Protein AF-A0A3C1KQ12-F1 (afdb_monomer)

Radius of gyration: 31.28 Å; Cα contacts (8 Å, |Δi|>4): 500; chains: 1; bounding box: 75×63×82 Å

Organism: NCBI:txid287487

Structure (mmCIF, N/CA/C/O backbone):
data_AF-A0A3C1KQ12-F1
#
_entry.id   AF-A0A3C1KQ12-F1
#
loop_
_atom_site.group_PDB
_atom_site.id
_atom_site.type_symbol
_atom_site.label_atom_id
_atom_site.label_alt_id
_atom_site.label_comp_id
_atom_site.label_asym_id
_atom_site.label_entity_id
_atom_site.label_seq_id
_atom_site.pdbx_PDB_ins_code
_atom_site.Cartn_x
_atom_site.Cartn_y
_atom_site.Cartn_z
_atom_site.occupancy
_atom_site.B_iso_or_equiv
_atom_site.auth_seq_id
_atom_site.auth_comp_id
_atom_site.auth_asym_id
_atom_site.auth_atom_id
_atom_site.pdbx_PDB_model_num
ATOM 1 N N . GLY A 1 1 ? -10.437 2.823 20.316 1.00 87.06 1 GLY A N 1
ATOM 2 C CA . GLY A 1 1 ? -11.584 3.760 20.314 1.00 87.06 1 GLY A CA 1
ATOM 3 C C . GLY A 1 1 ? -11.774 4.572 19.038 1.00 87.06 1 GLY A C 1
ATOM 4 O O . GLY A 1 1 ? -12.737 5.320 18.988 1.00 87.06 1 GLY A O 1
ATOM 5 N N . GLY A 1 2 ? -10.920 4.469 18.010 1.00 93.19 2 GLY A N 1
ATOM 6 C CA . GLY A 1 2 ? -11.182 5.085 16.699 1.00 93.19 2 GLY A CA 1
ATOM 7 C C . GLY A 1 2 ? -12.136 4.256 15.826 1.00 93.19 2 GLY A C 1
ATOM 8 O O . GLY A 1 2 ? -12.565 3.176 16.236 1.00 93.19 2 GLY A O 1
ATOM 9 N N . ALA A 1 3 ? -12.424 4.740 14.612 1.00 93.00 3 ALA A N 1
ATOM 10 C CA . ALA A 1 3 ? -13.357 4.104 13.671 1.00 93.00 3 ALA A CA 1
ATOM 11 C C . ALA A 1 3 ? -13.037 2.621 13.423 1.00 93.00 3 ALA A C 1
ATOM 13 O O . ALA A 1 3 ? -13.885 1.774 13.684 1.00 93.00 3 ALA A O 1
ATOM 14 N N . GLY A 1 4 ? -11.786 2.302 13.063 1.00 93.00 4 GLY A N 1
ATOM 15 C CA . GLY A 1 4 ? -11.364 0.922 12.799 1.00 93.00 4 GLY A CA 1
ATOM 16 C C . GLY A 1 4 ? -11.583 -0.024 13.984 1.00 93.00 4 GLY A C 1
ATOM 17 O O . GLY A 1 4 ? -12.127 -1.106 13.807 1.00 93.00 4 GLY A O 1
ATOM 18 N N . SER A 1 5 ? -11.259 0.406 15.212 1.00 95.31 5 SER A N 1
ATOM 19 C CA . SER A 1 5 ? -11.483 -0.422 16.411 1.00 95.31 5 SER A CA 1
ATOM 20 C C . SER A 1 5 ? -12.965 -0.678 16.704 1.00 95.31 5 SER A C 1
ATOM 22 O O . SER A 1 5 ? -13.319 -1.760 17.158 1.00 95.31 5 SER A O 1
ATOM 24 N N . VAL A 1 6 ? -13.830 0.312 16.454 1.00 96.38 6 VAL A N 1
ATOM 25 C CA . VAL A 1 6 ? -15.276 0.185 16.690 1.00 96.38 6 VAL A CA 1
ATOM 26 C C . VAL A 1 6 ? -15.901 -0.736 15.644 1.00 96.38 6 VAL A C 1
ATOM 28 O O . VAL A 1 6 ? -16.660 -1.632 16.007 1.00 96.38 6 VAL A O 1
ATOM 31 N N . GLU A 1 7 ? -15.551 -0.561 14.364 1.00 96.38 7 GLU A N 1
ATOM 32 C CA . GLU A 1 7 ? -16.024 -1.441 13.291 1.00 96.38 7 GLU A CA 1
ATOM 33 C C . GLU A 1 7 ? -15.554 -2.882 13.499 1.00 96.38 7 GLU A C 1
ATOM 35 O O . GLU A 1 7 ? -16.366 -3.798 13.382 1.00 96.38 7 GLU A O 1
ATOM 40 N N . LEU A 1 8 ? -14.279 -3.086 13.854 1.00 96.62 8 LEU A N 1
ATOM 41 C CA . LEU A 1 8 ? -13.728 -4.417 14.096 1.00 96.62 8 LEU A CA 1
ATOM 42 C C . LEU A 1 8 ? -14.436 -5.115 15.260 1.00 96.62 8 LEU A C 1
ATOM 44 O O . LEU A 1 8 ? -14.891 -6.243 15.095 1.00 96.62 8 LEU A O 1
ATOM 48 N N . ALA A 1 9 ? -14.588 -4.443 16.406 1.00 96.75 9 ALA A N 1
ATOM 49 C CA . ALA A 1 9 ? -15.239 -5.031 17.575 1.00 96.75 9 ALA A CA 1
ATOM 50 C C . ALA A 1 9 ? -16.693 -5.443 17.274 1.00 96.75 9 ALA A C 1
ATOM 52 O O . ALA A 1 9 ? -17.106 -6.555 17.599 1.00 96.75 9 ALA A O 1
ATOM 53 N N . LEU A 1 10 ? -17.455 -4.588 16.582 1.00 97.06 10 LEU A N 1
ATOM 54 C CA . LEU A 1 10 ? -18.839 -4.885 16.196 1.00 97.06 10 LEU A CA 1
ATOM 55 C C . LEU A 1 10 ? -18.936 -5.972 15.116 1.00 97.06 10 LEU A C 1
ATOM 57 O O . LEU A 1 10 ? -19.856 -6.792 15.141 1.00 97.06 10 LEU A O 1
ATOM 61 N N . ALA A 1 11 ? -17.990 -6.012 14.175 1.00 95.94 11 ALA A N 1
ATOM 62 C CA . ALA A 1 11 ? -17.910 -7.075 13.179 1.00 95.94 11 ALA A CA 1
ATOM 63 C C . ALA A 1 11 ? -17.578 -8.428 13.826 1.00 95.94 11 ALA A C 1
ATOM 65 O O . ALA A 1 11 ? -18.212 -9.428 13.490 1.00 95.94 11 ALA A O 1
ATOM 66 N N . MET A 1 12 ? -16.643 -8.456 14.781 1.00 95.81 12 MET A N 1
ATOM 67 C CA . MET A 1 12 ? -16.300 -9.650 15.557 1.00 95.81 12 MET A CA 1
ATOM 68 C C . MET A 1 12 ? -17.492 -10.138 16.376 1.00 95.81 12 MET A C 1
ATOM 70 O O . MET A 1 12 ? -17.853 -11.307 16.255 1.00 95.81 12 MET A O 1
ATOM 74 N N . ALA A 1 13 ? -18.152 -9.249 17.128 1.00 95.44 13 ALA A N 1
ATOM 75 C CA . ALA A 1 13 ? -19.347 -9.590 17.901 1.00 95.44 13 ALA A CA 1
ATOM 76 C C . ALA A 1 13 ? -20.441 -10.207 17.016 1.00 95.44 13 ALA A C 1
ATOM 78 O O . ALA A 1 13 ? -21.047 -11.214 17.373 1.00 95.44 13 ALA A O 1
ATOM 79 N N . HIS A 1 14 ? -20.651 -9.655 15.818 1.00 94.69 14 HIS A N 1
ATOM 80 C CA . HIS A 1 14 ? -21.614 -10.199 14.865 1.00 94.69 14 HIS A CA 1
ATOM 81 C C . HIS A 1 14 ? -21.187 -11.562 14.293 1.00 94.69 14 HIS A C 1
ATOM 83 O O . HIS A 1 14 ? -21.995 -12.489 14.233 1.00 94.69 14 HIS A O 1
ATOM 89 N N . ARG A 1 15 ? -19.928 -11.695 13.853 1.00 95.00 15 ARG A N 1
ATOM 90 C CA . ARG A 1 15 ? -19.419 -12.897 13.171 1.00 95.00 15 ARG A CA 1
ATOM 91 C C . ARG A 1 15 ? -19.231 -14.086 14.110 1.00 95.00 15 ARG A C 1
ATOM 93 O O . ARG A 1 15 ? -19.318 -15.227 13.651 1.00 95.00 15 ARG A O 1
ATOM 100 N N . LEU A 1 16 ? -18.941 -13.816 15.379 1.00 94.38 16 LEU A N 1
ATOM 101 C CA . LEU A 1 16 ? -18.642 -14.803 16.416 1.00 94.38 16 LEU A CA 1
ATOM 102 C C . LEU A 1 16 ? -19.783 -14.953 17.427 1.00 94.38 16 LEU A C 1
ATOM 104 O O . LEU A 1 16 ? -19.568 -15.508 18.499 1.00 94.38 16 LEU A O 1
ATOM 108 N N . ARG A 1 17 ? -20.993 -14.490 17.095 1.00 92.00 17 ARG A N 1
ATOM 109 C CA . ARG A 1 17 ? -22.156 -14.528 17.993 1.00 92.00 17 ARG A CA 1
ATOM 110 C C . ARG A 1 17 ? -22.427 -15.913 18.592 1.00 92.00 17 ARG A C 1
ATOM 112 O O . ARG A 1 17 ? -22.740 -15.998 19.770 1.00 92.00 17 ARG A O 1
ATOM 119 N N . ASP A 1 18 ? -22.220 -16.979 17.817 1.00 94.00 18 ASP A N 1
ATOM 120 C CA . ASP A 1 18 ? -22.457 -18.366 18.250 1.00 94.00 18 ASP A CA 1
ATOM 121 C C . ASP A 1 18 ? -21.417 -18.855 19.271 1.00 94.00 18 ASP A C 1
ATOM 123 O O . ASP A 1 18 ? -21.635 -19.845 19.960 1.00 94.00 18 ASP A O 1
ATOM 127 N N . ARG A 1 19 ? -20.277 -18.160 19.372 1.00 93.19 19 ARG A N 1
ATOM 128 C CA . ARG A 1 19 ? -19.214 -18.428 20.350 1.00 93.19 19 ARG A CA 1
ATOM 129 C C . ARG A 1 19 ? -19.263 -17.497 21.562 1.00 93.19 19 ARG A C 1
ATOM 131 O O . ARG A 1 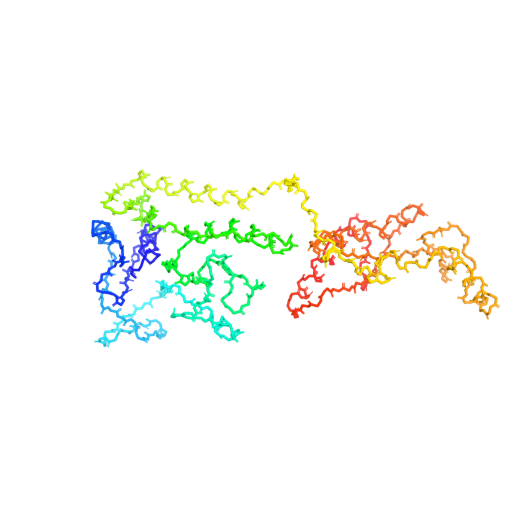19 ? -18.499 -17.718 22.491 1.00 93.19 19 ARG A O 1
ATOM 138 N N . ALA A 1 20 ? -20.101 -16.457 21.522 1.00 89.12 20 ALA A N 1
ATOM 139 C CA . ALA A 1 20 ? -20.265 -15.453 22.576 1.00 89.12 20 ALA A CA 1
ATOM 140 C C . ALA A 1 20 ? -18.935 -14.962 23.207 1.00 89.12 20 ALA A C 1
ATOM 142 O O . ALA A 1 20 ? -18.753 -15.083 24.418 1.00 89.12 20 ALA A O 1
ATOM 143 N N . PRO A 1 21 ? -17.981 -14.424 22.415 1.00 92.50 21 PRO A N 1
ATOM 144 C CA . PRO A 1 21 ? -16.704 -13.977 22.959 1.00 92.50 21 PRO A CA 1
ATOM 145 C C . PRO A 1 21 ? -16.883 -12.770 23.887 1.00 92.50 21 PRO A C 1
ATOM 147 O O . PRO A 1 21 ? -17.632 -11.842 23.574 1.00 92.50 21 PRO A O 1
ATOM 150 N N . ALA A 1 22 ? -16.123 -12.737 24.982 1.00 95.75 22 ALA A N 1
ATOM 151 C CA . ALA A 1 22 ? -15.965 -11.531 25.785 1.00 95.75 22 ALA A CA 1
ATOM 152 C C . ALA A 1 22 ? -15.082 -10.531 25.021 1.00 95.75 22 ALA A C 1
ATOM 154 O O . ALA A 1 22 ? -13.920 -10.807 24.726 1.00 95.75 22 ALA A O 1
ATOM 155 N N . LEU A 1 23 ? -15.643 -9.374 24.666 1.00 97.00 23 LEU A N 1
ATOM 156 C CA . LEU A 1 23 ? -14.950 -8.343 23.896 1.00 97.00 23 LEU A CA 1
ATOM 157 C C . LEU A 1 23 ? -14.829 -7.064 24.720 1.00 97.00 23 LEU A C 1
ATOM 159 O O . LEU A 1 23 ? -15.833 -6.497 25.152 1.00 97.00 23 LEU A O 1
ATOM 163 N N . SER A 1 24 ? -13.598 -6.575 24.850 1.00 96.62 24 SER A N 1
ATOM 164 C CA . SER A 1 24 ? -13.291 -5.316 25.527 1.00 96.62 24 SER A CA 1
ATOM 165 C C . SER A 1 24 ? -12.550 -4.371 24.587 1.00 96.62 24 SER A C 1
ATOM 167 O O . SER A 1 24 ? -11.601 -4.752 23.904 1.00 96.62 24 SER A O 1
ATOM 169 N N . LEU A 1 25 ? -12.977 -3.112 24.553 1.00 96.62 25 LEU A N 1
ATOM 170 C CA . LEU A 1 25 ? -12.371 -2.046 23.766 1.00 96.62 25 LEU A CA 1
ATOM 171 C C . LEU A 1 25 ? -11.760 -1.017 24.714 1.00 96.62 25 LEU A C 1
ATOM 173 O O . LEU A 1 25 ? -12.473 -0.277 25.388 1.00 96.62 25 LEU A O 1
ATOM 177 N N . PHE A 1 26 ? -10.432 -0.928 24.706 1.00 95.50 26 PHE A N 1
ATOM 178 C CA . PHE A 1 26 ? -9.680 0.070 25.463 1.00 95.50 26 PHE A CA 1
ATOM 179 C C . PHE A 1 26 ? -9.350 1.287 24.590 1.00 95.50 26 PHE A C 1
ATOM 181 O O . PHE A 1 26 ? -9.008 1.168 23.404 1.00 95.50 26 PHE A O 1
ATOM 188 N N . CYS A 1 27 ? -9.468 2.492 25.145 1.00 94.06 27 CYS A N 1
ATOM 189 C CA . CYS A 1 27 ? -8.988 3.699 24.486 1.00 94.06 27 CYS A CA 1
ATOM 190 C C . CYS A 1 27 ? -8.469 4.757 25.459 1.00 94.06 27 CYS A C 1
ATOM 192 O O . CYS A 1 27 ? -9.083 5.050 26.481 1.00 94.06 27 CYS A O 1
ATOM 194 N N . ALA A 1 28 ? -7.368 5.401 25.064 1.00 93.44 28 ALA A N 1
ATOM 195 C CA . ALA A 1 28 ? -6.740 6.471 25.835 1.00 93.44 28 ALA A CA 1
ATOM 196 C C . ALA A 1 28 ? -7.575 7.764 25.887 1.00 93.44 28 ALA A C 1
ATOM 198 O O . ALA A 1 28 ? -7.440 8.546 26.819 1.00 93.44 28 ALA A O 1
ATOM 199 N N . ALA A 1 29 ? -8.422 8.013 24.884 1.00 93.00 29 ALA A N 1
ATOM 200 C CA . ALA A 1 29 ? -9.282 9.193 24.851 1.00 93.00 29 ALA A CA 1
ATOM 201 C C . ALA A 1 29 ? -10.454 9.068 25.840 1.00 93.00 29 ALA A C 1
ATOM 203 O O . ALA A 1 29 ? -10.905 7.962 26.141 1.00 93.00 29 ALA A O 1
ATOM 204 N N . ALA A 1 30 ? -10.985 10.208 26.289 1.00 93.56 30 ALA A N 1
ATOM 205 C CA . ALA A 1 30 ? -12.155 10.268 27.171 1.00 93.56 30 ALA A CA 1
ATOM 206 C C . ALA A 1 30 ? -13.447 9.734 26.514 1.00 93.56 30 ALA A C 1
ATOM 208 O O . ALA A 1 30 ? -14.379 9.327 27.204 1.00 93.56 30 ALA A O 1
ATOM 209 N N . ASP A 1 31 ? -13.504 9.715 25.179 1.00 94.00 31 ASP A N 1
ATOM 210 C CA . ASP A 1 31 ? -14.643 9.235 24.392 1.00 94.00 31 ASP A CA 1
ATOM 211 C C . ASP A 1 31 ? -14.145 8.427 23.178 1.00 94.00 31 ASP A C 1
ATOM 213 O O . ASP A 1 31 ? -13.019 8.610 22.700 1.00 94.00 31 ASP A O 1
ATOM 217 N N . ILE A 1 32 ? -14.995 7.537 22.667 1.00 95.50 32 ILE A N 1
ATOM 218 C CA . ILE A 1 32 ? -14.769 6.844 21.399 1.00 95.50 32 ILE A CA 1
ATOM 219 C C . ILE A 1 32 ? -15.028 7.791 20.224 1.00 95.50 32 ILE A C 1
ATOM 221 O O . ILE A 1 32 ? -15.748 8.777 20.341 1.00 95.50 32 ILE A O 1
ATOM 225 N N . LEU A 1 33 ? -14.478 7.457 19.059 1.00 94.06 33 LEU A N 1
ATOM 226 C CA . LEU A 1 33 ? -14.657 8.185 17.803 1.00 94.06 33 LEU A CA 1
ATOM 227 C C . LEU A 1 33 ? -14.394 9.700 17.954 1.00 94.06 33 LEU A C 1
ATOM 229 O O . LEU A 1 33 ? -15.253 10.516 17.599 1.00 94.06 33 LEU A O 1
ATOM 233 N N . PRO A 1 34 ? -13.220 10.106 18.483 1.00 90.25 34 PRO A N 1
ATOM 234 C CA . PRO A 1 34 ? -12.882 11.521 18.582 1.00 90.25 34 PRO A CA 1
ATOM 235 C C . PRO A 1 34 ? -12.954 12.169 17.191 1.00 90.25 34 PRO A C 1
ATOM 237 O O . PRO A 1 34 ? -12.469 11.611 16.208 1.00 90.25 34 PRO A O 1
ATOM 240 N N . GLY A 1 35 ? -13.609 13.328 17.103 1.00 88.56 35 GLY A N 1
ATOM 241 C CA . GLY A 1 35 ? -13.849 14.043 15.843 1.00 88.56 35 GLY A CA 1
ATOM 242 C C . GLY A 1 35 ? -15.148 13.685 15.106 1.00 88.56 35 GLY A C 1
ATOM 243 O O . GLY A 1 35 ? -15.509 14.408 14.184 1.00 88.56 35 GLY A O 1
ATOM 244 N N . TYR A 1 36 ? -15.877 12.642 15.521 1.00 92.56 36 TYR A N 1
ATOM 245 C CA . TYR A 1 36 ? -17.228 12.356 15.011 1.00 92.56 36 TYR A CA 1
ATOM 246 C C . TYR A 1 36 ? -18.283 13.213 15.713 1.00 92.56 36 TYR A C 1
ATOM 248 O O . TYR A 1 36 ? -18.116 13.606 16.870 1.00 92.56 36 TYR A O 1
ATOM 256 N N . HIS A 1 37 ? -19.410 13.449 15.054 1.00 94.50 37 HIS A N 1
ATOM 257 C CA . HIS A 1 37 ? -20.563 14.140 15.608 1.00 94.50 37 HIS A CA 1
ATOM 258 C C . HIS A 1 37 ? -21.137 13.378 16.813 1.00 94.50 37 HIS A C 1
ATOM 260 O O . HIS A 1 37 ? -21.232 12.148 16.817 1.00 94.50 37 HIS A O 1
ATOM 266 N N . HIS A 1 38 ? -21.586 14.104 17.843 1.00 94.88 38 HIS A N 1
ATOM 267 C CA . HIS A 1 38 ? -22.051 13.512 19.107 1.00 94.88 38 HIS A CA 1
ATOM 268 C C . HIS A 1 38 ? -23.167 12.466 18.915 1.00 94.88 38 HIS A C 1
ATOM 270 O O . HIS A 1 38 ? -23.166 11.434 19.582 1.00 94.88 38 HIS A O 1
ATOM 276 N N . ARG A 1 39 ? -24.082 12.675 17.954 1.00 96.25 39 ARG A N 1
ATOM 277 C CA . ARG A 1 39 ? -25.135 11.695 17.612 1.00 96.25 39 ARG A CA 1
ATOM 278 C C . ARG A 1 39 ? -24.581 10.402 17.011 1.00 96.25 39 ARG A C 1
ATOM 280 O O . ARG A 1 39 ? -25.102 9.325 17.298 1.00 96.25 39 ARG A O 1
ATOM 287 N N . ALA A 1 40 ? -23.532 10.489 16.193 1.00 96.25 40 ALA A N 1
ATOM 288 C CA . ALA A 1 40 ? -22.889 9.307 15.629 1.00 96.25 40 ALA A CA 1
ATOM 289 C C . ALA A 1 40 ? -22.151 8.524 16.722 1.00 96.25 40 ALA A C 1
ATOM 291 O O . ALA A 1 40 ? -22.300 7.305 16.801 1.00 96.25 40 ALA A O 1
ATOM 292 N N . ARG A 1 41 ? -21.468 9.229 17.639 1.00 96.19 41 ARG A N 1
ATOM 293 C CA . ARG A 1 41 ? -20.863 8.624 18.837 1.00 96.19 41 ARG A CA 1
ATOM 294 C C . ARG A 1 41 ? -21.897 7.912 19.706 1.00 96.19 41 ARG A C 1
ATOM 296 O O . ARG A 1 41 ? -21.697 6.753 20.053 1.00 96.19 41 ARG A O 1
ATOM 303 N N . ALA A 1 42 ? -23.022 8.562 20.003 1.00 96.19 42 ALA A N 1
ATOM 304 C CA . ALA A 1 42 ? -24.110 7.964 20.780 1.00 96.19 42 ALA A CA 1
ATOM 305 C C . ALA A 1 42 ? -24.678 6.704 20.102 1.00 96.19 42 ALA A C 1
ATOM 307 O O . ALA A 1 42 ? -24.867 5.678 20.754 1.00 96.19 42 ALA A O 1
ATOM 308 N N . THR A 1 43 ? -24.867 6.748 18.778 1.00 96.88 43 THR A N 1
ATOM 309 C CA . THR A 1 43 ? -25.318 5.590 17.988 1.00 96.88 43 THR A CA 1
ATOM 310 C C . THR A 1 43 ? -24.321 4.429 18.070 1.00 96.88 43 THR A C 1
ATOM 312 O O . THR A 1 43 ? -24.723 3.284 18.273 1.00 96.88 43 THR A O 1
ATOM 315 N N . ALA A 1 44 ? -23.020 4.711 17.953 1.00 97.25 44 ALA A N 1
ATOM 316 C CA . ALA A 1 44 ? -21.971 3.703 18.070 1.00 97.25 44 ALA A CA 1
ATOM 317 C C . ALA A 1 44 ? -21.879 3.117 19.488 1.00 97.25 44 ALA A C 1
ATOM 319 O O . ALA A 1 44 ? -21.774 1.903 19.635 1.00 97.25 44 ALA A O 1
ATOM 320 N N . ARG A 1 45 ? -21.991 3.946 20.535 1.00 96.88 45 ARG A N 1
ATOM 321 C CA . ARG A 1 45 ? -22.035 3.485 21.935 1.00 96.88 45 ARG A CA 1
ATOM 322 C C . ARG A 1 45 ? -23.214 2.554 22.186 1.00 96.88 45 ARG A C 1
ATOM 324 O O . ARG A 1 45 ? -23.036 1.506 22.795 1.00 96.88 45 ARG A O 1
ATOM 331 N N . HIS A 1 46 ? -24.394 2.906 21.680 1.00 96.44 46 HIS A N 1
ATOM 332 C CA . HIS A 1 46 ? -25.568 2.048 21.789 1.00 96.44 46 HIS A CA 1
ATOM 333 C C . HIS A 1 46 ? -25.363 0.704 21.070 1.00 96.44 46 HIS A C 1
ATOM 335 O O . HIS A 1 46 ? -25.721 -0.335 21.615 1.00 96.44 46 HIS A O 1
ATOM 341 N N . ALA A 1 47 ? -24.738 0.700 19.886 1.00 97.06 47 ALA A N 1
ATOM 342 C CA . ALA A 1 47 ? -24.407 -0.538 19.178 1.00 97.06 47 ALA A CA 1
ATOM 343 C C . ALA A 1 47 ? -23.409 -1.414 19.958 1.00 97.06 47 ALA A C 1
ATOM 345 O O . ALA A 1 47 ? -23.637 -2.612 20.090 1.00 97.06 47 ALA A O 1
ATOM 346 N N . LEU A 1 48 ? -22.348 -0.819 20.519 1.00 97.50 48 LEU A N 1
ATOM 347 C CA . LEU A 1 48 ? -21.359 -1.524 21.348 1.00 97.50 48 LEU A CA 1
ATOM 348 C C . LEU A 1 48 ? -22.004 -2.129 22.603 1.00 97.50 48 LEU A C 1
ATOM 350 O O . LEU A 1 48 ? -21.794 -3.302 22.894 1.00 97.50 48 LEU A O 1
ATOM 354 N N . SER A 1 49 ? -22.842 -1.353 23.295 1.00 96.62 49 SER A N 1
ATOM 355 C CA . SER A 1 49 ? -23.575 -1.812 24.479 1.00 96.62 49 SER A CA 1
ATOM 356 C C . SER A 1 49 ? -24.549 -2.946 24.152 1.00 96.62 49 SER A C 1
ATOM 358 O O . SER A 1 49 ? -24.562 -3.949 24.859 1.00 96.62 49 SER A O 1
ATOM 360 N N . ARG A 1 50 ? -25.308 -2.845 23.050 1.00 95.50 50 ARG A N 1
ATOM 361 C CA . ARG A 1 50 ? -26.215 -3.916 22.602 1.00 95.50 50 ARG A CA 1
ATOM 362 C C . ARG A 1 50 ? -25.470 -5.204 22.247 1.00 95.50 50 ARG A C 1
ATOM 364 O O . ARG A 1 50 ? -26.010 -6.286 22.434 1.00 95.50 50 ARG A O 1
ATOM 371 N N . ALA A 1 51 ? -24.245 -5.085 21.742 1.00 95.56 51 ALA A N 1
ATOM 372 C CA . ALA A 1 51 ? -23.380 -6.216 21.427 1.00 95.56 51 ALA A CA 1
ATOM 373 C C . ALA A 1 51 ? -22.644 -6.795 22.654 1.00 95.56 51 ALA A C 1
ATOM 375 O O . ALA A 1 51 ? -21.860 -7.724 22.487 1.00 95.56 51 ALA A O 1
ATOM 376 N N . GLY A 1 52 ? -22.858 -6.255 23.862 1.00 95.81 52 GLY A N 1
ATOM 377 C CA . GLY A 1 52 ? -22.192 -6.719 25.084 1.00 95.81 52 GLY A CA 1
ATOM 378 C C . GLY A 1 52 ? -20.696 -6.390 25.151 1.00 95.81 52 GLY A C 1
ATOM 379 O O . GLY A 1 52 ? -19.964 -7.034 25.894 1.00 95.81 52 GLY A O 1
ATOM 380 N N . ILE A 1 53 ? -20.225 -5.411 24.373 1.00 97.50 53 ILE A N 1
ATOM 381 C CA . ILE A 1 53 ? -18.807 -5.035 24.323 1.00 97.50 53 ILE A CA 1
ATOM 382 C C . ILE A 1 53 ? -18.504 -4.056 25.461 1.00 97.50 53 ILE A C 1
ATOM 384 O O . ILE A 1 53 ? -19.083 -2.966 25.520 1.00 97.50 53 ILE A O 1
ATOM 388 N N . ALA A 1 54 ? -17.560 -4.408 26.335 1.00 96.44 54 ALA A N 1
ATOM 389 C CA . ALA A 1 54 ? -17.095 -3.528 27.401 1.00 96.44 54 ALA A CA 1
ATOM 390 C C . ALA A 1 54 ? -16.204 -2.417 26.822 1.00 96.44 54 ALA A C 1
ATOM 392 O O . ALA A 1 54 ? -15.243 -2.682 26.103 1.00 96.44 54 ALA A O 1
ATOM 393 N N . VAL A 1 55 ? -16.518 -1.152 27.105 1.00 97.00 55 VAL A N 1
ATOM 394 C CA . VAL A 1 55 ? -15.778 -0.000 26.563 1.00 97.00 55 VAL A CA 1
ATOM 395 C C . VAL A 1 55 ? -15.088 0.746 27.697 1.00 97.00 55 VAL A C 1
ATOM 397 O O . VAL A 1 55 ? -15.741 1.395 28.509 1.00 97.00 55 VAL A O 1
ATOM 400 N N . HIS A 1 56 ? -13.759 0.711 27.703 1.00 95.56 56 HIS A N 1
ATOM 401 C CA . HIS A 1 56 ? -12.910 1.354 28.702 1.00 95.56 56 HIS A CA 1
ATOM 402 C C . HIS A 1 56 ? -12.293 2.627 28.106 1.00 95.56 56 HIS A C 1
ATOM 404 O O . HIS A 1 56 ? -11.296 2.583 27.381 1.00 95.56 56 HIS A O 1
ATOM 410 N N . CYS A 1 57 ? -12.933 3.771 28.365 1.00 95.06 57 CYS A N 1
ATOM 411 C CA . CYS A 1 57 ? -12.420 5.094 27.987 1.00 95.06 57 CYS A CA 1
ATOM 412 C C . CYS A 1 57 ? -11.433 5.623 29.035 1.00 95.06 57 CYS A C 1
ATOM 414 O O . CYS A 1 57 ? -11.362 5.091 30.141 1.00 95.06 57 CYS A O 1
ATOM 416 N N . ALA A 1 58 ? -10.660 6.654 28.677 1.00 94.19 58 ALA A N 1
ATOM 417 C CA . ALA A 1 58 ? -9.595 7.218 29.516 1.00 94.19 58 ALA A CA 1
ATOM 418 C C . ALA A 1 58 ? -8.647 6.144 30.097 1.00 94.19 58 ALA A C 1
ATOM 420 O O . ALA A 1 58 ? -8.094 6.293 31.180 1.00 94.19 58 ALA A O 1
ATOM 421 N N . SER A 1 59 ? -8.485 5.038 29.368 1.00 94.44 59 SER A N 1
ATOM 422 C CA . SER A 1 59 ? -7.751 3.847 29.786 1.00 94.44 59 SER A CA 1
ATOM 423 C C . SER A 1 59 ? -6.612 3.632 28.798 1.00 94.44 59 SER A C 1
ATOM 425 O O . SER A 1 59 ? -6.732 2.887 27.821 1.00 94.44 59 SER A O 1
ATOM 427 N N . ARG A 1 60 ? -5.524 4.388 28.983 1.00 94.56 60 ARG A N 1
ATOM 428 C CA . ARG A 1 60 ? -4.328 4.282 28.144 1.00 94.56 60 ARG A CA 1
ATOM 429 C C . ARG A 1 60 ? -3.568 3.016 28.518 1.00 94.56 60 ARG A C 1
ATOM 431 O O . ARG A 1 60 ? -3.188 2.847 29.668 1.00 94.56 60 ARG A O 1
ATOM 438 N N . VAL A 1 61 ? -3.361 2.146 27.535 1.00 94.75 61 VAL A N 1
ATOM 439 C CA . VAL A 1 61 ? -2.530 0.946 27.678 1.00 94.75 61 VAL A CA 1
ATOM 440 C C . VAL A 1 61 ? -1.070 1.380 27.767 1.00 94.75 61 VAL A C 1
ATOM 442 O O . VAL A 1 61 ? -0.592 2.062 26.860 1.00 94.75 61 VAL A O 1
ATOM 445 N N . SER A 1 62 ? -0.391 1.005 28.849 1.00 94.94 62 SER A N 1
ATOM 446 C CA . SER A 1 62 ? 1.025 1.308 29.095 1.00 94.94 62 SER A CA 1
ATOM 447 C C . SER A 1 62 ? 1.935 0.131 28.756 1.00 94.94 62 SER A C 1
ATOM 449 O O . SER A 1 62 ? 3.045 0.336 28.273 1.00 94.94 62 SER A O 1
ATOM 451 N N . ALA A 1 63 ? 1.462 -1.097 28.971 1.00 94.94 63 ALA A N 1
ATOM 452 C CA . ALA A 1 63 ? 2.220 -2.309 28.703 1.00 94.94 63 ALA A CA 1
ATOM 453 C C . ALA A 1 63 ? 1.307 -3.467 28.289 1.00 94.94 63 ALA A C 1
ATOM 455 O O . ALA A 1 63 ? 0.149 -3.561 28.705 1.00 94.94 63 ALA A O 1
ATOM 456 N N . VAL A 1 64 ? 1.865 -4.362 27.478 1.00 95.56 64 VAL A N 1
ATOM 457 C CA . VAL A 1 64 ? 1.262 -5.638 27.097 1.00 95.56 64 VAL A CA 1
ATOM 458 C C . VAL A 1 64 ? 2.314 -6.717 27.320 1.00 95.56 64 VAL A C 1
ATOM 460 O O . VAL A 1 64 ? 3.395 -6.652 26.736 1.00 95.56 64 VAL A O 1
ATOM 463 N N . SER A 1 65 ? 1.999 -7.691 28.166 1.00 93.00 65 SER A N 1
ATOM 464 C CA . SER A 1 65 ? 2.770 -8.921 28.361 1.00 93.00 65 SER A CA 1
ATOM 465 C C . SER A 1 65 ? 1.968 -10.121 27.840 1.00 93.00 65 SER A C 1
ATOM 467 O O . SER A 1 65 ? 0.865 -9.964 27.308 1.00 93.00 65 SER A O 1
ATOM 469 N N . ALA A 1 66 ? 2.529 -11.330 27.928 1.00 90.50 66 ALA A N 1
ATOM 470 C CA . ALA A 1 66 ? 1.871 -12.540 27.439 1.00 90.50 66 ALA A CA 1
ATOM 471 C C . ALA A 1 66 ? 0.521 -12.767 28.151 1.00 90.50 66 ALA A C 1
ATOM 473 O O . ALA A 1 66 ? 0.485 -13.173 29.309 1.00 90.50 66 ALA A O 1
ATOM 474 N N . GLY A 1 67 ? -0.581 -12.481 27.448 1.00 94.00 67 GLY A N 1
ATOM 475 C CA . GLY A 1 67 ? -1.955 -12.665 27.930 1.00 94.00 67 GLY A CA 1
ATOM 476 C C . GLY A 1 67 ? -2.459 -11.607 28.915 1.00 94.00 67 GLY A C 1
ATOM 477 O O . GLY A 1 67 ? -3.542 -11.771 29.475 1.00 94.00 67 GLY A O 1
ATOM 478 N N . GLN A 1 68 ? -1.711 -10.525 29.152 1.00 96.12 68 GLN A N 1
ATOM 479 C CA . GLN A 1 68 ? -2.093 -9.499 30.120 1.00 96.12 68 GLN A CA 1
ATOM 480 C C . GLN A 1 68 ? -1.837 -8.088 29.588 1.00 96.12 68 GLN A C 1
ATOM 482 O O . GLN A 1 68 ? -0.782 -7.766 29.041 1.00 96.12 68 GLN A O 1
ATOM 487 N N . LEU A 1 69 ? -2.845 -7.235 29.743 1.00 95.62 69 LEU A N 1
ATOM 488 C CA . LEU A 1 69 ? -2.834 -5.830 29.363 1.00 95.62 69 LEU A CA 1
ATOM 489 C C . LEU A 1 69 ? -2.836 -4.979 30.631 1.00 95.62 69 LEU A C 1
ATOM 491 O O . LEU A 1 69 ? -3.641 -5.217 31.530 1.00 95.62 69 LEU A O 1
ATOM 495 N N . THR A 1 70 ? -1.971 -3.969 30.685 1.00 96.00 70 THR A N 1
ATOM 496 C CA . THR A 1 70 ? -1.878 -3.027 31.808 1.00 96.00 70 THR A CA 1
ATOM 497 C C . THR A 1 70 ? -2.161 -1.612 31.322 1.00 96.00 70 THR A C 1
ATOM 499 O O . THR A 1 70 ? -1.666 -1.184 30.275 1.00 96.00 70 THR A O 1
ATOM 502 N N . VAL A 1 71 ? -2.978 -0.883 32.077 1.00 95.25 71 VAL A N 1
ATOM 503 C CA . VAL A 1 71 ? -3.323 0.519 31.820 1.00 95.25 71 VAL A CA 1
ATOM 504 C C . VAL A 1 71 ? -2.623 1.445 32.817 1.00 95.25 71 VAL A C 1
ATOM 506 O O . VAL A 1 71 ? -2.280 1.043 33.925 1.00 95.25 71 VAL A O 1
ATOM 509 N N . GLU A 1 72 ? -2.391 2.699 32.428 1.00 92.25 72 GLU A N 1
ATOM 510 C CA . GLU A 1 72 ? -1.605 3.671 33.212 1.00 92.25 72 GLU A CA 1
ATOM 511 C C . GLU A 1 72 ? -2.142 3.939 34.622 1.00 92.25 72 GLU A C 1
ATOM 513 O O . GLU A 1 72 ? -1.369 4.243 35.523 1.00 92.25 72 GLU A O 1
ATOM 518 N N . ASN A 1 73 ? -3.449 3.789 34.842 1.00 86.69 73 ASN A N 1
ATOM 519 C CA . ASN A 1 73 ? -4.065 3.941 36.162 1.00 86.69 73 ASN A CA 1
ATOM 520 C C . ASN A 1 73 ? -3.891 2.701 37.069 1.00 86.69 73 ASN A C 1
ATOM 522 O O . ASN A 1 73 ? -4.573 2.590 38.084 1.00 86.69 73 ASN A O 1
ATOM 526 N N . GLY A 1 74 ? -3.009 1.763 36.701 1.00 84.12 74 GLY A N 1
ATOM 527 C CA . GLY A 1 74 ? -2.674 0.565 37.476 1.00 84.12 74 GLY A CA 1
ATOM 528 C C . GLY A 1 74 ? -3.614 -0.624 37.259 1.00 84.12 74 GLY A C 1
ATOM 529 O O . GLY A 1 74 ? -3.341 -1.714 37.756 1.00 84.12 74 GLY A O 1
ATOM 530 N N . GLY A 1 75 ? -4.702 -0.451 36.503 1.00 90.25 75 GLY A N 1
ATOM 531 C CA . GLY A 1 75 ? -5.594 -1.549 36.139 1.00 90.25 75 GLY A CA 1
ATOM 532 C C . GLY A 1 75 ? -4.903 -2.579 35.242 1.00 90.25 75 GLY A C 1
ATOM 533 O O . GLY A 1 75 ? -4.087 -2.237 34.385 1.00 90.25 75 GLY A O 1
ATOM 534 N N . SER A 1 76 ? -5.268 -3.848 35.407 1.00 91.88 76 SER A N 1
ATOM 535 C CA . SER A 1 76 ? -4.807 -4.924 34.533 1.00 91.88 76 SER A CA 1
ATOM 536 C C . SER A 1 76 ? -5.965 -5.817 34.098 1.00 91.88 76 SER A C 1
ATOM 538 O O . SER A 1 76 ? -6.948 -5.981 34.821 1.00 91.88 76 SER A O 1
ATOM 540 N N . THR A 1 77 ? -5.892 -6.355 32.885 1.00 94.12 77 THR A N 1
ATOM 541 C CA . THR A 1 77 ? -6.929 -7.204 32.294 1.00 94.12 77 THR A CA 1
ATOM 542 C C . THR A 1 77 ? -6.278 -8.337 31.513 1.00 94.12 77 THR A C 1
ATOM 544 O O . THR A 1 77 ? -5.413 -8.096 30.670 1.00 94.12 77 THR A O 1
ATOM 547 N N . ALA A 1 78 ? -6.690 -9.571 31.798 1.00 95.56 78 ALA A N 1
ATOM 548 C CA . ALA A 1 78 ? -6.260 -10.743 31.046 1.00 95.56 78 ALA A CA 1
ATOM 549 C C . ALA A 1 78 ? -6.961 -10.804 29.679 1.00 95.56 78 ALA A C 1
ATOM 551 O O . ALA A 1 78 ? -8.101 -10.353 29.540 1.00 95.56 78 ALA A O 1
ATOM 552 N N . PHE A 1 79 ? -6.288 -11.360 28.677 1.00 95.50 79 PHE A N 1
ATOM 553 C CA . PHE A 1 79 ? -6.848 -11.573 27.345 1.00 95.50 79 PHE A CA 1
ATOM 554 C C . PHE A 1 79 ? -6.278 -12.837 26.694 1.00 95.50 79 PHE A C 1
ATOM 556 O O . PHE A 1 79 ? -5.113 -13.171 26.892 1.00 95.50 79 PHE A O 1
ATOM 563 N N . ASP A 1 80 ? -7.073 -13.475 25.833 1.00 95.31 80 ASP A N 1
ATOM 564 C CA . ASP A 1 80 ? -6.612 -14.584 24.981 1.00 95.31 80 ASP A CA 1
ATOM 565 C C . ASP A 1 80 ? -6.058 -14.090 23.636 1.00 95.31 80 ASP A C 1
ATOM 567 O O . ASP A 1 80 ? -5.148 -14.680 23.058 1.00 95.31 80 ASP A O 1
ATOM 571 N N . ALA A 1 81 ? -6.605 -12.983 23.123 1.00 94.50 81 ALA A N 1
ATOM 572 C CA . ALA A 1 81 ? -6.177 -12.357 21.877 1.00 94.50 81 ALA A CA 1
ATOM 573 C C . ALA A 1 81 ? -6.212 -10.827 21.980 1.00 94.50 81 ALA A C 1
ATOM 575 O O . ALA A 1 81 ? -7.130 -10.250 22.564 1.00 94.50 81 ALA A O 1
ATOM 576 N N . LEU A 1 82 ? -5.233 -10.170 21.354 1.00 94.94 82 LEU A N 1
ATOM 577 C CA . LEU A 1 82 ? -5.114 -8.714 21.312 1.00 94.94 82 LEU A CA 1
ATOM 578 C C . LEU A 1 82 ? -5.065 -8.217 19.866 1.00 94.94 82 LEU A C 1
ATOM 580 O O . LEU A 1 82 ? -4.260 -8.681 19.063 1.00 94.94 82 LEU A O 1
ATOM 584 N N . PHE A 1 83 ? -5.886 -7.211 19.560 1.00 94.69 83 PHE A N 1
ATOM 585 C CA . PHE A 1 83 ? -5.915 -6.553 18.255 1.00 94.69 83 PHE A CA 1
ATOM 586 C C . PHE A 1 83 ? -5.502 -5.094 18.397 1.00 94.69 83 PHE A C 1
ATOM 588 O O . PHE A 1 83 ? -6.230 -4.293 18.993 1.00 94.69 83 PHE A O 1
ATOM 595 N N . TRP A 1 84 ? -4.355 -4.720 17.821 1.00 92.81 84 TRP A N 1
ATOM 596 C CA . TRP A 1 84 ? -3.905 -3.338 17.915 1.00 92.81 84 TRP A CA 1
ATOM 597 C C . TRP A 1 84 ? -4.558 -2.453 16.850 1.00 92.81 84 TRP A C 1
ATOM 599 O O . TRP A 1 84 ? -4.244 -2.541 15.669 1.00 92.81 84 TRP A O 1
ATOM 609 N N . CYS A 1 85 ? -5.497 -1.608 17.273 1.00 91.88 85 CYS A N 1
ATOM 610 C CA . CYS A 1 85 ? -6.250 -0.704 16.399 1.00 91.88 85 CYS A CA 1
ATOM 611 C C . CYS A 1 85 ? -5.972 0.766 16.750 1.00 91.88 85 CYS A C 1
ATOM 613 O O . CYS A 1 85 ? -6.885 1.524 17.107 1.00 91.88 85 CYS A O 1
ATOM 615 N N . THR A 1 86 ? -4.698 1.151 16.718 1.00 85.06 86 THR A N 1
ATOM 616 C CA . THR A 1 86 ? -4.233 2.525 16.948 1.00 85.06 86 THR A CA 1
ATOM 617 C C . THR A 1 86 ? -4.354 3.401 15.706 1.00 85.06 86 THR A C 1
ATOM 619 O O . THR A 1 86 ? -4.699 2.945 14.619 1.00 85.06 86 THR A O 1
ATOM 622 N N . GLY A 1 87 ? -4.127 4.706 15.887 1.00 80.50 87 GLY A N 1
ATOM 623 C CA . GLY A 1 87 ? -3.982 5.623 14.761 1.00 80.50 87 GLY A CA 1
ATOM 624 C C . GLY A 1 87 ? -2.737 5.302 13.932 1.00 80.50 87 GLY A C 1
ATOM 625 O O . GLY A 1 87 ? -1.809 4.660 14.421 1.00 80.50 87 GLY A O 1
ATOM 626 N N . ALA A 1 88 ? -2.719 5.780 12.688 1.00 82.38 88 ALA A N 1
ATOM 627 C CA . ALA A 1 88 ? -1.553 5.666 11.823 1.00 82.38 88 ALA A CA 1
ATOM 628 C C . ALA A 1 88 ? -0.320 6.303 12.486 1.00 82.38 88 ALA A C 1
ATOM 630 O O . ALA A 1 88 ? -0.407 7.392 13.057 1.00 82.38 88 ALA A O 1
ATOM 631 N N . ALA A 1 89 ? 0.820 5.632 12.366 1.00 86.69 89 ALA A N 1
ATOM 632 C CA . ALA A 1 89 ? 2.133 6.154 12.711 1.00 86.69 89 ALA A CA 1
ATOM 633 C C . ALA A 1 89 ? 2.991 6.164 11.446 1.00 86.69 89 ALA A C 1
ATOM 635 O O . ALA A 1 89 ? 2.850 5.282 10.594 1.00 86.69 89 ALA A O 1
ATOM 636 N N . ALA A 1 90 ? 3.859 7.162 11.306 1.00 90.25 90 ALA A N 1
ATOM 637 C CA . ALA A 1 90 ? 4.813 7.158 10.213 1.00 90.25 90 ALA A CA 1
ATOM 638 C C . ALA A 1 90 ? 5.811 6.007 10.384 1.00 90.25 90 ALA A C 1
ATOM 640 O O . ALA A 1 90 ? 6.220 5.679 11.501 1.00 90.25 90 ALA A O 1
ATOM 641 N N . ALA A 1 91 ? 6.214 5.403 9.269 1.00 91.00 91 ALA A N 1
ATOM 642 C CA . ALA A 1 91 ? 7.263 4.398 9.296 1.00 91.00 91 ALA A CA 1
ATOM 643 C C . ALA A 1 91 ? 8.596 5.056 9.718 1.00 91.00 91 ALA A C 1
ATOM 645 O O . ALA A 1 91 ? 8.906 6.137 9.212 1.00 91.00 91 ALA A O 1
ATOM 646 N N . PRO A 1 92 ? 9.411 4.428 10.591 1.00 92.06 92 PRO A N 1
ATOM 647 C CA . PRO A 1 92 ? 10.636 5.047 11.114 1.00 92.06 92 PRO A CA 1
ATOM 648 C C . PRO A 1 92 ? 11.612 5.524 10.031 1.00 92.06 92 PRO A C 1
ATOM 650 O O . PRO A 1 92 ? 12.274 6.548 10.193 1.00 92.06 92 PRO A O 1
ATOM 653 N N . TRP A 1 93 ? 11.657 4.822 8.894 1.00 94.69 93 TRP A N 1
ATOM 654 C CA . TRP A 1 93 ? 12.528 5.174 7.773 1.00 94.69 93 TRP A CA 1
ATOM 655 C C . TRP A 1 93 ? 12.194 6.536 7.149 1.00 94.69 93 TRP A C 1
ATOM 657 O O . TRP A 1 93 ? 13.072 7.153 6.558 1.00 94.69 93 TRP A O 1
ATOM 667 N N . VAL A 1 94 ? 10.963 7.041 7.305 1.00 95.00 94 VAL A N 1
ATOM 668 C CA . VAL A 1 94 ? 10.572 8.362 6.787 1.00 95.00 94 VAL A CA 1
ATOM 669 C C . VAL A 1 94 ? 11.374 9.454 7.486 1.00 95.00 94 VAL A C 1
ATOM 671 O O . VAL A 1 94 ? 11.939 10.312 6.819 1.00 95.00 94 VAL A O 1
ATOM 674 N N . GLY A 1 95 ? 11.504 9.382 8.813 1.00 92.50 95 GLY A N 1
ATOM 675 C CA . GLY A 1 95 ? 12.376 10.288 9.564 1.00 92.50 95 GLY A CA 1
ATOM 676 C C . GLY A 1 95 ? 13.860 10.043 9.284 1.00 92.50 95 GLY A C 1
ATOM 677 O O . GLY A 1 95 ? 14.628 10.992 9.172 1.00 92.50 95 GLY A O 1
ATOM 678 N N . ALA A 1 96 ? 14.261 8.780 9.106 1.00 94.50 96 ALA A N 1
ATOM 679 C CA . ALA A 1 96 ? 15.646 8.426 8.786 1.00 94.50 96 ALA A CA 1
ATOM 680 C C . ALA A 1 96 ? 16.082 8.840 7.367 1.00 94.50 96 ALA A C 1
ATOM 682 O O . ALA A 1 96 ? 17.275 8.857 7.084 1.00 94.50 96 ALA A O 1
ATOM 683 N N . SE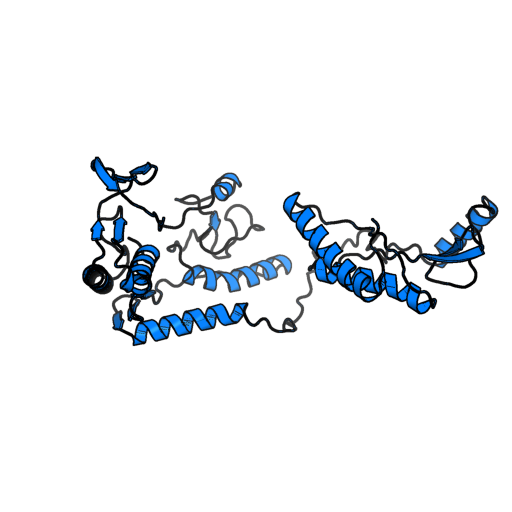R A 1 97 ? 15.140 9.184 6.481 1.00 94.94 97 SER A N 1
ATOM 684 C CA . SER A 1 97 ? 15.433 9.591 5.100 1.00 94.94 97 SER A CA 1
ATOM 685 C C . SER A 1 97 ? 16.186 10.921 4.989 1.00 94.94 97 SER A C 1
ATOM 687 O O . SER A 1 97 ? 16.680 11.248 3.915 1.00 94.94 97 SER A O 1
ATOM 689 N N . GLY A 1 98 ? 16.247 11.708 6.069 1.00 94.88 98 GLY A N 1
ATOM 690 C CA . GLY A 1 98 ? 16.805 13.063 6.063 1.00 94.88 98 GLY A CA 1
ATOM 691 C C . GLY A 1 98 ? 15.854 14.125 5.501 1.00 94.88 98 GLY A C 1
ATOM 692 O O . GLY A 1 98 ? 16.135 15.314 5.628 1.00 94.88 98 GLY A O 1
ATOM 693 N N . LEU A 1 99 ? 14.710 13.720 4.939 1.00 96.81 99 LEU A N 1
ATOM 694 C CA . LEU A 1 99 ? 13.661 14.637 4.506 1.00 96.81 99 LEU A CA 1
ATOM 695 C C . LEU A 1 99 ? 12.857 15.151 5.705 1.00 96.81 99 LEU A C 1
ATOM 697 O O . LEU A 1 99 ? 12.625 14.450 6.694 1.00 96.81 99 LEU A O 1
ATOM 701 N N . ARG A 1 100 ? 12.385 16.389 5.604 1.00 97.81 100 ARG A N 1
ATOM 702 C CA . ARG A 1 100 ? 11.621 17.075 6.637 1.00 97.81 100 ARG A CA 1
ATOM 703 C C . ARG A 1 100 ? 10.322 16.342 6.899 1.00 97.81 100 ARG A C 1
ATOM 705 O O . ARG A 1 100 ? 9.503 16.089 6.012 1.00 97.81 100 ARG A O 1
ATOM 712 N N . THR A 1 101 ? 10.099 16.080 8.175 1.00 97.12 101 THR A N 1
ATOM 713 C CA . THR A 1 101 ? 8.859 15.506 8.678 1.00 97.12 101 THR A CA 1
ATOM 714 C C . THR A 1 101 ? 8.096 16.530 9.508 1.00 97.12 101 THR A C 1
ATOM 716 O O . THR A 1 101 ? 8.653 17.513 9.999 1.00 97.12 101 THR A O 1
ATOM 719 N N . VAL A 1 102 ? 6.790 16.322 9.642 1.00 94.62 102 VAL A N 1
ATOM 720 C CA . VAL A 1 102 ? 5.942 17.048 10.594 1.00 94.62 102 VAL A CA 1
ATOM 721 C C . VAL A 1 102 ? 5.710 16.210 11.854 1.00 94.62 102 VAL A C 1
ATOM 723 O O . VAL A 1 102 ? 6.177 15.074 11.965 1.00 94.62 102 VAL A O 1
ATOM 726 N N . GLN A 1 103 ? 4.938 16.749 12.803 1.00 86.25 103 GLN A N 1
ATOM 727 C CA . GLN A 1 103 ? 4.538 16.035 14.016 1.00 86.25 103 GLN A CA 1
ATOM 728 C C . GLN A 1 103 ? 4.021 14.619 13.698 1.00 86.25 103 GLN A C 1
ATOM 730 O O . GLN A 1 103 ? 3.152 14.435 12.845 1.00 86.25 103 GLN A O 1
ATOM 735 N N . GLY A 1 104 ? 4.563 13.619 14.399 1.00 85.81 104 GLY A N 1
ATOM 736 C CA . GLY A 1 104 ? 4.248 12.204 14.175 1.00 85.81 104 GLY A CA 1
ATOM 737 C C . GLY A 1 104 ? 5.109 11.507 13.113 1.00 85.81 104 GLY A C 1
ATOM 738 O O . GLY A 1 104 ? 4.834 10.352 12.802 1.00 85.81 104 GLY A O 1
ATOM 739 N N . GLY A 1 105 ? 6.136 12.178 12.572 1.00 93.12 105 GLY A N 1
ATOM 740 C CA . GLY A 1 105 ? 7.136 11.588 11.670 1.00 93.12 105 GLY A CA 1
ATOM 741 C C . GLY A 1 105 ? 6.698 11.474 10.207 1.00 93.12 105 GLY A C 1
ATOM 742 O O . GLY A 1 105 ? 7.381 10.844 9.408 1.00 93.12 105 GLY A O 1
ATOM 743 N N . PHE A 1 106 ? 5.554 12.057 9.843 1.00 95.94 106 PHE A N 1
ATOM 744 C CA . PHE A 1 106 ? 5.036 12.020 8.473 1.00 95.94 106 PHE A CA 1
ATOM 745 C C . PHE A 1 106 ? 5.802 12.986 7.572 1.00 95.94 106 PHE A C 1
ATOM 747 O O . PHE A 1 106 ? 6.102 14.100 7.999 1.00 95.94 106 PHE A O 1
ATOM 754 N N . LEU A 1 107 ? 6.046 12.603 6.317 1.00 97.44 107 LEU A N 1
ATOM 755 C CA . LEU A 1 107 ? 6.762 13.444 5.357 1.00 97.44 107 LEU A CA 1
ATOM 756 C C . LEU A 1 107 ? 6.009 14.761 5.119 1.00 97.44 107 LEU A C 1
ATOM 758 O O . LEU A 1 107 ? 4.801 14.756 4.860 1.00 97.44 107 LEU A O 1
ATOM 762 N N . ALA A 1 108 ? 6.711 15.888 5.199 1.00 98.00 108 ALA A N 1
ATOM 763 C CA . ALA A 1 108 ? 6.156 17.192 4.871 1.00 98.00 108 ALA A CA 1
ATOM 764 C C . ALA A 1 108 ? 6.075 17.351 3.346 1.00 98.00 108 ALA A C 1
ATOM 766 O O . ALA A 1 108 ? 7.090 17.245 2.660 1.00 98.00 108 ALA A O 1
ATOM 767 N N . VAL A 1 109 ? 4.878 17.631 2.817 1.00 98.31 109 VAL A N 1
ATOM 768 C CA . VAL A 1 109 ? 4.683 17.853 1.376 1.00 98.31 109 VAL A CA 1
ATOM 769 C C . VAL A 1 109 ? 3.963 19.163 1.062 1.00 98.31 109 VAL A C 1
ATOM 771 O O . VAL A 1 109 ? 3.139 19.656 1.842 1.00 98.31 109 VAL A O 1
ATOM 774 N N . HIS A 1 110 ? 4.262 19.717 -0.110 1.00 97.94 110 HIS A N 1
ATOM 775 C CA . HIS A 1 110 ? 3.525 20.822 -0.716 1.00 97.94 110 HIS A CA 1
ATOM 776 C C . HIS A 1 110 ? 2.159 20.367 -1.249 1.00 97.94 110 HIS A C 1
ATOM 778 O O . HIS A 1 110 ? 1.839 19.179 -1.308 1.00 97.94 110 HIS A O 1
ATOM 784 N N . ASP A 1 111 ? 1.344 21.317 -1.708 1.00 97.62 111 ASP A N 1
ATOM 785 C CA . ASP A 1 111 ? 0.066 20.997 -2.351 1.00 97.62 111 ASP A CA 1
ATOM 786 C C . ASP A 1 111 ? 0.230 20.311 -3.713 1.00 97.62 111 ASP A C 1
ATOM 788 O O . ASP A 1 111 ? -0.707 19.684 -4.193 1.00 97.62 111 ASP A O 1
ATOM 792 N N . THR A 1 112 ? 1.417 20.355 -4.315 1.00 97.81 112 THR A N 1
ATOM 793 C CA . THR A 1 112 ? 1.787 19.543 -5.487 1.00 97.81 112 THR A CA 1
ATOM 794 C C . THR A 1 112 ? 2.158 18.101 -5.125 1.00 97.81 112 THR A C 1
ATOM 796 O O . THR A 1 112 ? 2.462 17.312 -6.019 1.00 97.81 112 THR A O 1
ATOM 799 N N . LEU A 1 113 ? 2.101 17.738 -3.837 1.00 98.12 113 LEU A N 1
ATOM 800 C CA . LEU A 1 113 ? 2.495 16.438 -3.277 1.00 98.12 113 LEU A CA 1
ATOM 801 C C . LEU A 1 113 ? 4.003 16.141 -3.338 1.00 98.12 113 LEU A C 1
ATOM 803 O O . LEU A 1 113 ? 4.415 15.021 -3.038 1.00 98.12 113 LEU A O 1
ATOM 807 N N . GLN A 1 114 ? 4.819 17.137 -3.686 1.00 98.31 114 GLN A N 1
ATOM 808 C CA . GLN A 1 114 ? 6.277 17.067 -3.586 1.00 98.31 114 GLN A CA 1
ATOM 809 C C . GLN A 1 114 ? 6.733 17.208 -2.140 1.00 98.31 114 GLN A C 1
ATOM 811 O O . GLN A 1 114 ? 6.112 17.952 -1.374 1.00 98.31 114 GLN A O 1
ATOM 816 N N . SER A 1 115 ? 7.841 16.553 -1.798 1.00 98.00 115 SER A N 1
ATOM 817 C CA . SER A 1 115 ? 8.612 16.857 -0.596 1.00 98.00 115 SER A CA 1
ATOM 818 C C . SER A 1 115 ? 8.925 18.351 -0.547 1.00 98.00 115 SER A C 1
ATOM 820 O O . SER A 1 115 ? 9.138 18.997 -1.572 1.00 98.00 115 SER A O 1
ATOM 822 N N . VAL A 1 116 ? 8.944 18.906 0.661 1.00 97.88 116 VAL A N 1
ATOM 823 C CA . VAL A 1 116 ? 9.322 20.309 0.869 1.00 97.88 116 VAL A CA 1
ATOM 824 C C . VAL A 1 116 ? 10.825 20.564 0.756 1.00 97.88 116 VAL A C 1
ATOM 826 O O . VAL A 1 116 ? 11.225 21.725 0.720 1.00 97.88 116 VAL A O 1
ATOM 829 N N . ASP A 1 117 ? 11.645 19.510 0.721 1.00 97.56 117 ASP A N 1
ATOM 830 C CA . ASP A 1 117 ? 13.103 19.627 0.578 1.00 97.56 117 ASP A CA 1
ATOM 831 C C . ASP A 1 117 ? 13.612 19.189 -0.797 1.00 97.56 117 ASP A C 1
ATOM 833 O O . ASP A 1 117 ? 14.673 19.641 -1.215 1.00 97.56 117 ASP A O 1
ATOM 837 N N . ASP A 1 118 ? 12.873 18.326 -1.502 1.00 96.50 118 ASP A N 1
ATOM 838 C CA . ASP A 1 118 ? 13.319 17.755 -2.774 1.00 96.50 118 ASP A CA 1
ATOM 839 C C . ASP A 1 118 ? 12.180 17.741 -3.817 1.00 96.50 118 ASP A C 1
ATOM 841 O O . ASP A 1 118 ? 11.172 17.051 -3.622 1.00 96.50 118 ASP A O 1
ATOM 845 N N . PRO A 1 119 ? 12.320 18.465 -4.946 1.00 95.06 119 PRO A N 1
ATOM 846 C CA . PRO A 1 119 ? 11.292 18.536 -5.978 1.00 95.06 119 PRO A CA 1
ATOM 847 C C . PRO A 1 119 ? 11.098 17.230 -6.766 1.00 95.06 119 PRO A C 1
ATOM 849 O O . PRO A 1 119 ? 10.073 17.099 -7.439 1.00 95.06 119 PRO A O 1
ATOM 852 N N . VAL A 1 120 ? 12.021 16.264 -6.721 1.00 94.81 120 VAL A N 1
ATOM 853 C CA . VAL A 1 120 ? 11.848 14.971 -7.411 1.00 94.81 120 VAL A CA 1
ATOM 854 C C . VAL A 1 120 ? 11.210 13.903 -6.525 1.00 94.81 120 VAL A C 1
ATOM 856 O O . VAL A 1 120 ? 10.761 12.872 -7.026 1.00 94.81 120 VAL A O 1
ATOM 859 N N . VAL A 1 121 ? 11.104 14.153 -5.219 1.00 96.94 121 VAL A N 1
ATOM 860 C CA . VAL A 1 121 ? 10.462 13.237 -4.274 1.00 96.94 121 VAL A CA 1
ATOM 861 C C . VAL A 1 121 ? 8.996 13.614 -4.098 1.00 96.94 121 VAL A C 1
ATOM 863 O O . VAL A 1 121 ? 8.666 14.746 -3.756 1.00 96.94 121 VAL A O 1
ATOM 866 N N . PHE A 1 122 ? 8.099 12.643 -4.270 1.00 98.00 122 PHE A N 1
ATOM 867 C CA . PHE A 1 122 ? 6.660 12.812 -4.068 1.00 98.00 122 PHE A CA 1
ATOM 868 C C . PHE A 1 122 ? 6.141 11.837 -3.020 1.00 98.00 122 PHE A C 1
ATOM 870 O O . PHE A 1 122 ? 6.637 10.718 -2.896 1.00 98.00 122 PHE A O 1
ATOM 877 N N . ALA A 1 123 ? 5.084 12.228 -2.310 1.00 96.69 123 ALA A N 1
ATOM 878 C CA . ALA A 1 123 ? 4.383 11.325 -1.411 1.00 96.69 123 ALA A CA 1
ATOM 879 C C . ALA A 1 123 ? 2.885 11.631 -1.321 1.00 96.69 123 ALA A C 1
ATOM 881 O O . ALA A 1 123 ? 2.449 12.781 -1.358 1.00 96.69 123 ALA A O 1
ATOM 882 N N . ALA A 1 124 ? 2.088 10.576 -1.164 1.00 96.00 124 ALA A N 1
ATOM 883 C CA . ALA A 1 124 ? 0.640 10.646 -1.022 1.00 96.00 124 ALA A CA 1
ATOM 884 C C . ALA A 1 124 ? 0.138 9.594 -0.028 1.00 96.00 124 ALA A C 1
ATOM 886 O O . ALA A 1 124 ? 0.793 8.588 0.234 1.00 96.00 124 ALA A O 1
ATOM 887 N N . GLY A 1 125 ? -1.057 9.820 0.503 1.00 94.19 125 GLY A N 1
ATOM 888 C CA . GLY A 1 125 ? -1.678 8.980 1.513 1.00 94.19 125 GLY A CA 1
ATOM 889 C C . GLY A 1 125 ? -1.101 9.210 2.903 1.00 94.19 125 GLY A C 1
ATOM 890 O O . GLY A 1 125 ? -0.599 10.288 3.228 1.00 94.19 125 GLY A O 1
ATOM 891 N N . ASP A 1 126 ? -1.206 8.190 3.750 1.00 93.31 126 ASP A N 1
ATOM 892 C CA . ASP A 1 126 ? -0.989 8.362 5.185 1.00 93.31 126 ASP A CA 1
ATOM 893 C C . ASP A 1 126 ? 0.471 8.673 5.553 1.00 93.31 126 ASP A C 1
ATOM 895 O O . ASP A 1 126 ? 0.716 9.312 6.576 1.00 93.31 126 ASP A O 1
ATOM 899 N N . ILE A 1 127 ? 1.427 8.325 4.686 1.00 94.44 127 ILE A N 1
ATOM 900 C CA . ILE A 1 127 ? 2.860 8.591 4.870 1.00 94.44 127 ILE A CA 1
ATOM 901 C C . ILE A 1 127 ? 3.205 10.089 4.919 1.00 94.44 127 ILE A C 1
ATOM 903 O O . ILE A 1 127 ? 4.200 10.466 5.535 1.00 94.44 127 ILE A O 1
ATOM 907 N N . ALA A 1 128 ? 2.376 10.949 4.320 1.00 95.50 128 ALA A N 1
ATOM 908 C CA . ALA A 1 128 ? 2.680 12.362 4.121 1.00 95.50 128 ALA A CA 1
ATOM 909 C C . ALA A 1 128 ? 1.603 13.294 4.682 1.00 95.50 128 ALA A C 1
ATOM 911 O O . ALA A 1 128 ? 0.438 12.927 4.856 1.00 95.50 128 ALA A O 1
ATOM 912 N N . THR A 1 129 ? 1.996 14.529 4.970 1.00 96.56 129 THR A N 1
ATOM 913 C CA . THR A 1 129 ? 1.105 15.599 5.415 1.00 96.56 129 THR A CA 1
ATOM 914 C C . THR A 1 129 ? 1.310 16.822 4.532 1.00 96.56 129 THR A C 1
ATOM 916 O O . THR A 1 129 ? 2.404 17.382 4.485 1.00 96.56 129 THR A O 1
ATOM 919 N N . GLN A 1 130 ? 0.239 17.268 3.867 1.00 96.94 130 GLN A N 1
ATOM 920 C CA . GLN A 1 130 ? 0.228 18.561 3.182 1.00 96.94 130 GLN A CA 1
ATOM 921 C C . GLN A 1 130 ? 0.329 19.678 4.215 1.00 96.94 130 GLN A C 1
ATOM 923 O O . GLN A 1 130 ? -0.604 19.881 4.993 1.00 96.94 130 GLN A O 1
ATOM 928 N N . VAL A 1 131 ? 1.446 20.405 4.219 1.00 96.62 131 VAL A N 1
ATOM 929 C CA . VAL A 1 131 ? 1.767 21.370 5.284 1.00 96.62 131 VAL A CA 1
ATOM 930 C C . VAL A 1 131 ? 0.732 22.498 5.362 1.00 96.62 131 VAL A C 1
ATOM 932 O O . VAL A 1 131 ? 0.340 22.899 6.453 1.00 96.62 131 VAL A O 1
ATOM 935 N N . GLN A 1 132 ? 0.227 22.967 4.217 1.00 95.31 132 GLN A N 1
ATOM 936 C CA . GLN A 1 132 ? -0.791 24.026 4.162 1.00 95.31 132 GLN A CA 1
ATOM 937 C C . GLN A 1 132 ? -2.215 23.518 4.439 1.00 95.31 132 GLN A C 1
ATOM 939 O O . GLN A 1 132 ? -3.097 24.299 4.790 1.00 95.31 132 GLN A O 1
ATOM 944 N N . HIS A 1 133 ? -2.457 22.213 4.286 1.00 94.19 133 HIS A N 1
ATOM 945 C CA . HIS A 1 133 ? -3.784 21.608 4.402 1.00 94.19 133 HIS A CA 1
ATOM 946 C C . HIS A 1 133 ? -3.726 20.305 5.206 1.00 94.19 133 HIS A C 1
ATOM 948 O O . HIS A 1 133 ? -4.029 19.238 4.658 1.00 94.19 133 HIS A O 1
ATOM 954 N N . PRO A 1 134 ? -3.356 20.350 6.499 1.00 92.31 134 PRO A N 1
ATOM 955 C CA . PRO A 1 134 ? -3.273 19.146 7.309 1.00 92.31 134 PRO A CA 1
ATOM 956 C C . PRO A 1 134 ? -4.647 18.471 7.398 1.00 92.31 134 PRO A C 1
ATOM 958 O O . PRO A 1 134 ? -5.671 19.102 7.688 1.00 92.31 134 PRO A O 1
ATOM 961 N N . ARG A 1 135 ? -4.676 17.162 7.129 1.00 90.75 135 ARG A N 1
ATOM 962 C CA . ARG A 1 135 ? -5.877 16.324 7.214 1.00 90.75 135 ARG A CA 1
ATOM 963 C C . ARG A 1 135 ? -5.614 15.082 8.059 1.00 90.75 135 ARG A C 1
ATOM 965 O O . ARG A 1 135 ? -4.481 14.600 8.088 1.00 90.75 135 ARG A O 1
ATOM 972 N N . PRO A 1 136 ? -6.653 14.543 8.724 1.00 88.06 136 PRO A N 1
ATOM 973 C CA . PRO A 1 136 ? -6.561 13.235 9.352 1.00 88.06 136 PRO A CA 1
ATOM 974 C C . PRO A 1 136 ? -6.125 12.172 8.342 1.00 88.06 136 PRO A C 1
ATOM 976 O O . PRO A 1 136 ? -6.517 12.223 7.175 1.00 88.06 136 PRO A O 1
ATOM 979 N N . LYS A 1 137 ? -5.360 11.193 8.819 1.00 89.19 137 LYS A N 1
ATOM 980 C CA . LYS A 1 137 ? -4.936 10.023 8.047 1.00 89.19 137 LYS A CA 1
ATOM 981 C C . LYS A 1 137 ? -6.162 9.162 7.741 1.00 89.19 137 LYS A C 1
ATOM 983 O O . LYS A 1 137 ? -6.824 8.681 8.662 1.00 89.19 137 LYS A O 1
ATOM 988 N N . ALA A 1 138 ? -6.549 9.111 6.469 1.00 86.88 138 ALA A N 1
ATOM 989 C CA . ALA A 1 138 ? -7.766 8.447 6.018 1.00 86.88 138 ALA A CA 1
ATOM 990 C C . ALA A 1 138 ? -7.731 8.181 4.508 1.00 86.88 138 ALA A C 1
ATOM 992 O O . ALA A 1 138 ? -7.453 9.076 3.702 1.00 86.88 138 ALA A O 1
ATOM 993 N N . GLY A 1 139 ? -8.155 6.975 4.114 1.00 86.56 139 GLY A N 1
ATOM 994 C CA . GLY A 1 139 ? -8.147 6.530 2.715 1.00 86.56 139 GLY A CA 1
ATOM 995 C C . GLY A 1 139 ? -8.917 7.439 1.748 1.00 86.56 139 GLY A C 1
ATOM 996 O O . GLY A 1 139 ? -8.520 7.595 0.598 1.00 86.56 139 GLY A O 1
ATOM 997 N N . VAL A 1 140 ? -9.965 8.133 2.208 1.00 88.56 140 VAL A N 1
ATOM 998 C CA . VAL A 1 140 ? -10.730 9.092 1.384 1.00 88.56 140 VAL A CA 1
ATOM 999 C C . VAL A 1 140 ? -9.898 10.271 0.870 1.00 88.56 140 VAL A C 1
ATOM 1001 O O . VAL A 1 140 ? -10.249 10.838 -0.168 1.00 88.56 140 VAL A O 1
ATOM 1004 N N . TYR A 1 141 ? -8.833 10.659 1.575 1.00 91.69 141 TYR A N 1
ATOM 1005 C CA . TYR A 1 141 ? -7.899 11.684 1.108 1.00 91.69 141 TYR A CA 1
ATOM 1006 C C . TYR A 1 141 ? -6.834 11.070 0.199 1.00 91.69 141 TYR A C 1
ATOM 1008 O O . TYR A 1 141 ? -6.586 11.613 -0.873 1.00 91.69 141 TYR A O 1
ATOM 1016 N N . ALA A 1 142 ? -6.296 9.903 0.567 1.00 91.81 142 ALA A N 1
ATOM 1017 C CA . ALA A 1 142 ? -5.297 9.183 -0.224 1.00 91.81 142 ALA A CA 1
ATOM 1018 C C . ALA A 1 142 ? -5.787 8.886 -1.655 1.00 91.81 142 ALA A C 1
ATOM 1020 O O . ALA A 1 142 ? -5.115 9.214 -2.630 1.00 91.81 142 ALA A O 1
ATOM 1021 N N . VAL A 1 143 ? -7.013 8.364 -1.792 1.00 91.88 143 VAL A N 1
ATOM 1022 C CA . VAL A 1 143 ? -7.627 8.057 -3.098 1.00 91.88 143 VAL A CA 1
ATOM 1023 C C . VAL A 1 143 ? -7.783 9.309 -3.969 1.00 91.88 143 VAL A C 1
ATOM 1025 O O . VAL A 1 143 ? -7.703 9.225 -5.189 1.00 91.88 143 VAL A O 1
ATOM 1028 N N . ARG A 1 144 ? -7.976 10.488 -3.364 1.00 93.12 144 ARG A N 1
ATOM 1029 C CA . ARG A 1 144 ? -8.087 11.762 -4.097 1.00 93.12 144 ARG A CA 1
ATOM 1030 C C . ARG A 1 144 ? -6.731 12.385 -4.431 1.00 93.12 144 ARG A C 1
ATOM 1032 O O . ARG A 1 144 ? -6.641 13.123 -5.408 1.00 93.12 144 ARG A O 1
ATOM 1039 N N . GLN A 1 145 ? -5.688 12.064 -3.669 1.00 96.38 145 GLN A N 1
ATOM 1040 C CA . GLN A 1 145 ? -4.317 12.451 -3.997 1.00 96.38 145 GLN A CA 1
ATOM 1041 C C . GLN A 1 145 ? -3.774 11.655 -5.187 1.00 96.38 145 GLN A C 1
ATOM 1043 O O . GLN A 1 145 ? -3.035 12.220 -5.986 1.00 96.38 145 GLN A O 1
ATOM 1048 N N . ALA A 1 146 ? -4.168 10.387 -5.354 1.00 93.94 146 ALA A N 1
ATOM 1049 C CA . ALA A 1 146 ? -3.617 9.505 -6.387 1.00 93.94 146 ALA A CA 1
ATOM 1050 C C . ALA A 1 146 ? -3.695 10.067 -7.829 1.00 93.94 146 ALA A C 1
ATOM 1052 O O . ALA A 1 146 ? -2.661 10.080 -8.496 1.00 93.94 146 ALA A O 1
ATOM 1053 N N . PRO A 1 147 ? -4.828 10.617 -8.321 1.00 94.12 147 PRO A N 1
ATOM 1054 C CA . PRO A 1 147 ? -4.876 11.221 -9.656 1.00 94.12 147 PRO A CA 1
ATOM 1055 C C . PRO A 1 147 ? -3.960 12.440 -9.815 1.00 94.12 147 PRO A C 1
ATOM 1057 O O . PRO A 1 147 ? -3.397 12.652 -10.888 1.00 94.12 147 PRO A O 1
ATOM 1060 N N . VAL A 1 148 ? -3.801 13.246 -8.759 1.00 96.75 148 VAL A N 1
ATOM 1061 C CA . VAL A 1 148 ? -2.906 14.412 -8.787 1.00 96.75 148 VAL A CA 1
ATOM 1062 C C . VAL A 1 148 ? -1.451 13.968 -8.760 1.00 96.75 148 VAL A C 1
ATOM 1064 O O . VAL A 1 148 ? -0.658 14.489 -9.534 1.00 96.75 148 VAL A O 1
ATOM 1067 N N . LEU A 1 149 ? -1.113 12.972 -7.939 1.00 97.56 149 LEU A N 1
ATOM 1068 C CA . LEU A 1 149 ? 0.218 12.377 -7.908 1.00 97.56 149 LEU A CA 1
ATOM 1069 C C . LEU A 1 149 ? 0.595 11.822 -9.285 1.00 97.56 149 LEU A C 1
ATOM 1071 O O . LEU A 1 149 ? 1.633 12.189 -9.821 1.00 97.56 149 LEU A O 1
ATOM 1075 N N . ALA A 1 150 ? -0.271 11.008 -9.894 1.00 94.69 150 ALA A N 1
ATOM 1076 C CA . ALA A 1 150 ? -0.033 10.447 -11.222 1.00 94.69 150 ALA A CA 1
ATOM 1077 C C . ALA A 1 150 ? 0.153 11.542 -12.287 1.00 94.69 150 ALA A C 1
ATOM 1079 O O . ALA A 1 150 ? 1.078 11.475 -13.097 1.00 94.69 150 ALA A O 1
ATOM 1080 N N . ALA A 1 151 ? -0.689 12.582 -12.264 1.00 94.81 151 ALA A N 1
ATOM 1081 C CA . ALA A 1 151 ? -0.552 13.719 -13.169 1.00 94.81 151 ALA A CA 1
ATOM 1082 C C . ALA A 1 151 ? 0.747 14.502 -12.928 1.00 94.81 151 ALA A C 1
ATOM 1084 O O . ALA A 1 151 ? 1.378 14.923 -13.889 1.00 94.81 151 ALA A O 1
ATOM 1085 N N . ASN A 1 152 ? 1.166 14.681 -11.675 1.00 97.25 152 ASN A N 1
ATOM 1086 C CA . ASN A 1 152 ? 2.362 15.447 -11.336 1.00 97.25 152 ASN A CA 1
ATOM 1087 C C . ASN A 1 152 ? 3.656 14.690 -11.624 1.00 97.25 152 ASN A C 1
ATOM 1089 O O . ASN A 1 152 ? 4.603 15.314 -12.084 1.00 97.25 152 ASN A O 1
ATOM 1093 N N . LEU A 1 153 ? 3.682 13.366 -11.450 1.00 95.06 153 LEU A N 1
ATOM 1094 C CA . LEU A 1 153 ? 4.797 12.533 -11.906 1.00 95.06 153 LEU A CA 1
ATOM 1095 C C . LEU A 1 153 ? 4.976 12.657 -13.426 1.00 95.06 153 LEU A C 1
ATOM 1097 O O . LEU A 1 153 ? 6.086 12.885 -13.900 1.00 95.06 153 LEU A O 1
ATOM 1101 N N . ARG A 1 154 ? 3.877 12.603 -14.194 1.00 91.94 154 ARG A N 1
ATOM 1102 C CA . ARG A 1 154 ? 3.913 12.853 -15.646 1.00 91.94 154 ARG A CA 1
ATOM 1103 C C . ARG A 1 154 ? 4.348 14.279 -15.961 1.00 91.94 154 ARG A C 1
ATOM 1105 O O . ARG A 1 154 ? 5.219 14.473 -16.792 1.00 91.94 154 ARG A O 1
ATOM 1112 N N . ASN A 1 155 ? 3.764 15.279 -15.307 1.00 94.06 155 ASN A N 1
ATOM 1113 C CA . ASN A 1 155 ? 4.080 16.677 -15.582 1.00 94.06 155 ASN A CA 1
ATOM 1114 C C . ASN A 1 155 ? 5.540 17.003 -15.265 1.00 94.06 155 ASN A C 1
ATOM 1116 O O . ASN A 1 155 ? 6.152 17.727 -16.038 1.00 94.06 155 ASN A O 1
ATOM 1120 N N . LEU A 1 156 ? 6.115 16.429 -14.206 1.00 92.88 156 LEU A N 1
ATOM 1121 C CA . LEU A 1 156 ? 7.539 16.559 -13.910 1.00 92.88 156 LEU A CA 1
ATOM 1122 C C . LEU A 1 156 ? 8.393 16.023 -15.067 1.00 92.88 156 LEU A C 1
ATOM 1124 O O . LEU A 1 156 ? 9.241 16.744 -15.585 1.00 92.88 156 LEU A O 1
ATOM 1128 N N . LEU A 1 157 ? 8.124 14.791 -15.515 1.00 88.31 157 LEU A N 1
ATOM 1129 C CA . LEU A 1 157 ? 8.834 14.164 -16.638 1.00 88.31 157 LEU A CA 1
ATOM 1130 C C . LEU A 1 157 ? 8.622 14.905 -17.964 1.00 88.31 157 LEU A C 1
ATOM 1132 O O . LEU A 1 157 ? 9.475 14.887 -18.839 1.00 88.31 157 LEU A O 1
ATOM 1136 N N . LEU A 1 158 ? 7.479 15.559 -18.132 1.00 88.75 158 LEU A N 1
ATOM 1137 C CA . LEU A 1 158 ? 7.147 16.302 -19.344 1.00 88.75 158 LEU A CA 1
ATOM 1138 C C . LEU A 1 158 ? 7.519 17.783 -19.254 1.00 88.75 158 LEU A C 1
ATOM 1140 O O . LEU A 1 158 ? 7.189 18.536 -20.167 1.00 88.75 158 LEU A O 1
ATOM 1144 N N . GLN A 1 159 ? 8.161 18.207 -18.160 1.00 89.31 159 GLN A N 1
ATOM 1145 C CA . GLN A 1 159 ? 8.497 19.608 -17.876 1.00 89.31 159 GLN A CA 1
ATOM 1146 C C . GLN A 1 159 ? 7.278 20.546 -17.982 1.00 89.31 159 GLN A C 1
ATOM 1148 O O . GLN A 1 159 ? 7.368 21.696 -18.405 1.00 89.31 159 GLN A O 1
ATOM 1153 N N . ARG A 1 160 ? 6.105 20.043 -17.588 1.00 92.75 160 ARG A N 1
ATOM 1154 C CA . ARG A 1 160 ? 4.835 20.774 -17.545 1.00 92.75 160 ARG A CA 1
ATOM 1155 C C . ARG A 1 160 ? 4.564 21.293 -16.126 1.00 92.75 160 ARG A C 1
ATOM 1157 O O . ARG A 1 160 ? 5.004 20.681 -15.151 1.00 92.75 160 ARG A O 1
ATOM 1164 N N . PRO A 1 161 ? 3.768 22.367 -15.970 1.00 96.44 161 PRO A N 1
ATOM 1165 C CA . PRO A 1 161 ? 3.374 22.862 -14.655 1.00 96.44 161 PRO A CA 1
ATOM 1166 C C . PRO A 1 161 ? 2.675 21.794 -13.805 1.00 96.44 161 PRO A C 1
ATOM 1168 O O . PRO A 1 161 ? 1.791 21.072 -14.277 1.00 96.44 161 PRO A O 1
ATOM 1171 N N . LEU A 1 162 ? 3.043 21.709 -12.528 1.00 97.69 162 LEU A N 1
ATOM 1172 C CA . LEU A 1 162 ? 2.430 20.776 -11.584 1.00 97.69 162 LEU A CA 1
ATOM 1173 C C . LEU A 1 162 ? 1.041 21.254 -11.145 1.00 97.69 162 LEU A C 1
ATOM 1175 O O . LEU A 1 162 ? 0.747 22.447 -11.078 1.00 97.69 162 LEU A O 1
ATOM 1179 N N . ARG A 1 163 ? 0.173 20.300 -10.819 1.00 97.56 163 ARG A N 1
ATOM 1180 C CA . ARG A 1 163 ? -1.192 20.533 -10.344 1.00 97.56 163 ARG A CA 1
ATOM 1181 C C . ARG A 1 163 ? -1.217 20.562 -8.821 1.00 97.56 163 ARG A C 1
ATOM 1183 O O . ARG A 1 163 ? 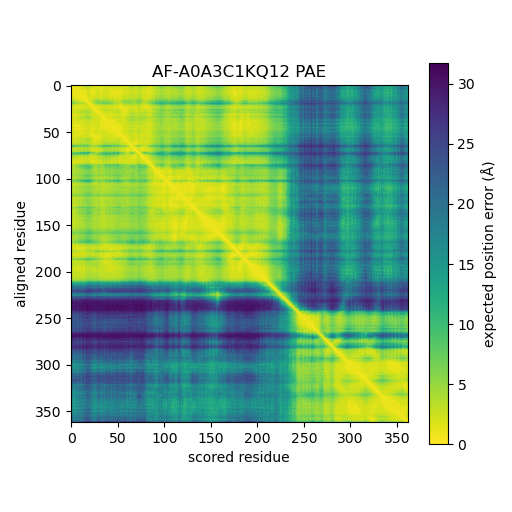-0.704 19.657 -8.166 1.00 97.56 163 ARG A O 1
ATOM 1190 N N . ALA A 1 164 ? -1.871 21.569 -8.253 1.00 97.31 164 ALA A N 1
ATOM 1191 C CA . ALA A 1 164 ? -2.130 21.616 -6.819 1.00 97.31 164 ALA A CA 1
ATOM 1192 C C . ALA A 1 164 ? -3.318 20.711 -6.442 1.00 97.31 164 ALA A C 1
ATOM 1194 O O . ALA A 1 164 ? -4.387 20.773 -7.051 1.00 97.31 164 ALA A O 1
ATOM 1195 N N . HIS A 1 165 ? -3.157 19.910 -5.394 1.00 97.19 165 HIS A N 1
ATOM 1196 C CA . HIS A 1 165 ? -4.212 19.148 -4.743 1.00 97.19 165 HIS A CA 1
ATOM 1197 C C . HIS A 1 165 ? -4.785 19.942 -3.563 1.00 97.19 165 HIS A C 1
ATOM 1199 O O . HIS A 1 165 ? -4.097 20.198 -2.572 1.00 97.19 165 HIS A O 1
ATOM 1205 N N . ARG A 1 166 ? -6.076 20.280 -3.630 1.00 95.75 166 ARG A N 1
ATOM 1206 C CA . ARG A 1 166 ? -6.810 20.903 -2.519 1.00 95.75 166 ARG A CA 1
ATOM 1207 C C . ARG A 1 166 ? -7.723 19.864 -1.859 1.00 95.75 166 ARG A C 1
ATOM 1209 O O . ARG A 1 166 ? -8.765 19.530 -2.426 1.00 95.75 166 ARG A O 1
ATOM 1216 N N . PRO A 1 167 ? -7.369 19.330 -0.676 1.00 92.19 167 PRO A N 1
ATOM 1217 C CA . PRO A 1 167 ? -8.186 18.316 -0.029 1.00 92.19 167 PRO A CA 1
ATOM 1218 C C . PRO A 1 167 ? -9.508 18.913 0.462 1.00 92.19 167 PRO A C 1
ATOM 1220 O O . PRO A 1 167 ? -9.536 19.963 1.113 1.00 92.19 167 PRO A O 1
ATOM 1223 N N . GLN A 1 168 ? -10.602 18.185 0.228 1.00 90.44 168 GLN A N 1
ATOM 1224 C CA . GLN A 1 168 ? -11.918 18.516 0.781 1.00 90.44 168 GLN A CA 1
ATOM 1225 C C . GLN A 1 168 ? -11.851 18.722 2.305 1.00 90.44 168 GLN A C 1
ATOM 1227 O O . GLN A 1 168 ? -11.095 18.049 3.005 1.00 90.44 168 GLN A O 1
ATOM 1232 N N . GLN A 1 169 ? -12.663 19.635 2.835 1.00 86.19 169 GLN A N 1
ATOM 1233 C CA . GLN A 1 169 ? -12.703 19.896 4.280 1.00 86.19 169 GLN A CA 1
ATOM 1234 C C . GLN A 1 169 ? -13.522 18.856 5.049 1.00 86.19 169 GLN A C 1
ATOM 1236 O O . GLN A 1 169 ? -13.246 18.570 6.210 1.00 86.19 169 GLN A O 1
ATOM 1241 N N . ARG A 1 170 ? -14.561 18.316 4.408 1.00 85.44 170 ARG A N 1
ATOM 1242 C CA . ARG A 1 170 ? -15.503 17.360 4.991 1.00 85.44 170 ARG A CA 1
ATOM 1243 C C . ARG A 1 170 ? -15.701 16.205 4.027 1.00 85.44 170 ARG A C 1
ATOM 1245 O O . ARG A 1 170 ? -15.658 16.392 2.813 1.00 85.44 170 ARG A O 1
ATOM 1252 N N . PHE A 1 171 ? -15.968 15.030 4.572 1.00 89.06 171 PHE A N 1
ATOM 1253 C CA . PHE A 1 171 ? -16.306 13.845 3.801 1.00 89.06 171 PHE A CA 1
ATOM 1254 C C . PHE A 1 171 ? -17.472 13.113 4.457 1.00 89.06 171 PHE A C 1
ATOM 1256 O O . PHE A 1 171 ? -17.778 13.337 5.626 1.00 89.06 171 PHE A O 1
ATOM 1263 N N . LEU A 1 172 ? -18.151 12.279 3.674 1.00 92.06 172 LEU A N 1
ATOM 1264 C CA . LEU A 1 172 ? -19.141 11.351 4.204 1.00 92.06 172 LEU A CA 1
ATOM 1265 C C . LEU A 1 172 ? -18.398 10.188 4.863 1.00 92.06 172 LEU A C 1
ATOM 1267 O O . LEU A 1 172 ? -17.707 9.446 4.166 1.00 92.06 172 LEU A O 1
ATOM 1271 N N . SER A 1 173 ? -18.554 10.033 6.174 1.00 93.19 173 SER A N 1
ATOM 1272 C CA . SER A 1 173 ? -18.108 8.837 6.882 1.00 93.19 173 SER A CA 1
ATOM 1273 C C . SER A 1 173 ? -19.260 7.841 6.984 1.00 93.19 173 SER A C 1
ATOM 1275 O O . SER A 1 173 ? -20.379 8.214 7.336 1.00 93.19 173 SER A O 1
ATOM 1277 N N . LEU A 1 174 ? -18.984 6.580 6.660 1.00 95.19 174 LEU A N 1
ATOM 1278 C CA . LEU A 1 174 ? -19.897 5.455 6.833 1.00 95.19 174 LEU A CA 1
ATOM 1279 C C . LEU A 1 174 ? -19.218 4.474 7.787 1.00 95.19 174 LEU A C 1
ATOM 1281 O O . LEU A 1 174 ? -18.316 3.745 7.380 1.00 95.19 174 LEU A O 1
ATOM 1285 N N . LEU A 1 175 ? -19.634 4.488 9.051 1.00 95.69 175 LEU A N 1
ATOM 1286 C CA . LEU A 1 175 ? -19.091 3.628 10.097 1.00 95.69 175 LEU A CA 1
ATOM 1287 C C . LEU A 1 175 ? -20.013 2.422 10.291 1.00 95.69 175 LEU A C 1
ATOM 1289 O O . LEU A 1 175 ? -21.187 2.580 10.637 1.00 95.69 175 LEU A O 1
ATOM 1293 N N . SER A 1 176 ? -19.494 1.220 10.079 1.00 96.56 176 SER A N 1
ATOM 1294 C CA . SER A 1 176 ? -20.225 -0.030 10.286 1.00 96.56 176 SER A CA 1
ATOM 1295 C C . SER A 1 176 ? -20.521 -0.256 11.768 1.00 96.56 176 SER A C 1
ATOM 1297 O O . SER A 1 176 ? -19.675 -0.045 12.632 1.00 96.56 176 SER A O 1
ATOM 1299 N N . LEU A 1 177 ? -21.732 -0.724 12.061 1.00 95.94 177 LEU A N 1
ATOM 1300 C CA . LEU A 1 177 ? -22.227 -0.965 13.417 1.00 95.94 177 LEU A CA 1
ATOM 1301 C C . LEU A 1 177 ? -22.427 -2.460 13.727 1.00 95.94 177 LEU A C 1
ATOM 1303 O O . LEU A 1 177 ? -23.107 -2.796 14.692 1.00 95.94 177 LEU A O 1
ATOM 1307 N N . GLY A 1 178 ? -21.889 -3.357 12.893 1.00 89.88 178 GLY A N 1
ATOM 1308 C CA . GLY A 1 178 ? -22.245 -4.780 12.910 1.00 89.88 178 GLY A CA 1
ATOM 1309 C C . GLY A 1 178 ? -23.639 -5.037 12.322 1.00 89.88 178 GLY A C 1
ATOM 1310 O O . GLY A 1 178 ? -24.338 -4.106 11.920 1.00 89.88 178 GLY A O 1
ATOM 1311 N N . GLU A 1 179 ? -24.031 -6.312 12.207 1.00 90.25 179 GLU A N 1
ATOM 1312 C CA . GLU A 1 179 ? -25.385 -6.730 11.781 1.00 90.25 179 GLU A CA 1
ATOM 1313 C C . GLU A 1 179 ? -25.867 -6.107 10.458 1.00 90.25 179 GLU A C 1
ATOM 1315 O O . GLU A 1 179 ? -27.053 -5.838 10.272 1.00 90.25 179 GLU A O 1
ATOM 1320 N N . ARG A 1 180 ? -24.941 -5.822 9.534 1.00 92.94 180 ARG A N 1
ATOM 1321 C CA . ARG A 1 180 ? -25.238 -5.102 8.284 1.00 92.94 180 ARG A CA 1
ATOM 1322 C C . ARG A 1 180 ? -25.964 -3.763 8.512 1.00 92.94 180 ARG A C 1
ATOM 1324 O O . ARG A 1 180 ? -26.832 -3.365 7.734 1.00 92.94 180 ARG A O 1
ATOM 1331 N N . ARG A 1 181 ? -25.608 -3.045 9.581 1.00 96.31 181 ARG A N 1
ATOM 1332 C CA . ARG A 1 181 ? -26.029 -1.666 9.874 1.00 96.31 181 ARG A CA 1
ATOM 1333 C C . ARG A 1 181 ? -24.818 -0.740 9.875 1.00 96.31 181 ARG A C 1
ATOM 1335 O O . ARG A 1 181 ? -23.693 -1.168 10.113 1.00 96.31 181 ARG A O 1
ATOM 1342 N N . ALA A 1 182 ? -25.052 0.537 9.598 1.00 97.50 182 ALA A N 1
ATOM 1343 C CA . ALA A 1 182 ? -24.026 1.570 9.661 1.00 97.50 182 ALA A CA 1
ATOM 1344 C C . ALA A 1 182 ? -24.622 2.896 10.147 1.00 97.50 182 ALA A C 1
ATOM 1346 O O . ALA A 1 182 ? -25.839 3.102 10.075 1.00 97.50 182 ALA A O 1
ATOM 1347 N N . VAL A 1 183 ? -23.760 3.792 10.620 1.00 97.44 183 VAL A N 1
ATOM 1348 C CA . VAL A 1 183 ? -24.060 5.212 10.804 1.00 97.44 183 VAL A CA 1
ATOM 1349 C C . VAL A 1 183 ? -23.340 6.017 9.727 1.00 97.44 183 VAL A C 1
ATOM 1351 O O . VAL A 1 183 ? -22.146 5.851 9.493 1.00 97.44 183 VAL A O 1
ATOM 1354 N N . ALA A 1 184 ? -24.105 6.859 9.046 1.00 96.88 184 ALA A N 1
ATOM 1355 C CA . ALA A 1 184 ? -23.646 7.822 8.069 1.00 96.88 184 ALA A CA 1
ATOM 1356 C C . ALA A 1 184 ? -23.555 9.198 8.724 1.00 96.88 184 ALA A C 1
ATOM 1358 O O . ALA A 1 184 ? -24.514 9.651 9.353 1.00 96.88 184 ALA A O 1
ATOM 1359 N N . GLU A 1 185 ? -22.426 9.871 8.545 1.00 94.81 185 GLU A N 1
ATOM 1360 C CA . GLU A 1 185 ? -22.204 11.221 9.049 1.00 94.81 185 GLU A CA 1
ATOM 1361 C C . GLU A 1 185 ? -21.550 12.104 7.987 1.00 94.81 185 GLU A C 1
ATOM 1363 O O . GLU A 1 185 ? -20.559 11.725 7.358 1.00 94.81 185 GLU A O 1
ATOM 1368 N N . ARG A 1 186 ? -22.078 13.320 7.823 1.00 92.62 186 ARG A N 1
ATOM 1369 C CA . ARG A 1 186 ? -21.440 14.385 7.045 1.00 92.62 186 ARG A CA 1
ATOM 1370 C C . ARG A 1 186 ? -21.758 15.748 7.656 1.00 92.62 186 ARG A C 1
ATOM 1372 O O . ARG A 1 186 ? -22.802 16.340 7.380 1.00 92.62 186 ARG A O 1
ATOM 1379 N N . GLY A 1 187 ? -20.832 16.278 8.452 1.00 87.56 187 GLY A N 1
ATOM 1380 C CA . GLY A 1 187 ? -21.037 17.540 9.166 1.00 87.56 187 GLY A CA 1
ATOM 1381 C C . GLY A 1 187 ? -22.169 17.407 10.198 1.00 87.56 187 GLY A C 1
ATOM 1382 O O . GLY A 1 187 ? -22.081 16.527 11.046 1.00 87.56 187 GLY A O 1
ATOM 1383 N N . PRO A 1 188 ? -23.228 18.236 10.152 1.00 89.50 188 PRO A N 1
ATOM 1384 C CA . PRO A 1 188 ? -24.332 18.147 11.115 1.00 89.50 188 PRO A CA 1
ATOM 1385 C C . PRO A 1 188 ? -25.310 16.996 10.823 1.00 89.50 188 PRO A C 1
ATOM 1387 O O . PRO A 1 188 ? -26.141 16.655 11.665 1.00 89.50 188 PRO A O 1
ATOM 1390 N N . PHE A 1 189 ? -25.248 16.403 9.628 1.00 93.88 189 PHE A N 1
ATOM 1391 C CA . PHE A 1 189 ? -26.177 15.358 9.216 1.00 93.88 189 PHE A CA 1
ATOM 1392 C C . PHE A 1 189 ? -25.684 13.996 9.687 1.00 93.88 189 PHE A C 1
ATOM 1394 O O . PHE A 1 189 ? -24.605 13.552 9.290 1.00 93.88 189 PHE A O 1
ATOM 1401 N N . VAL A 1 190 ? -26.502 13.334 10.504 1.00 96.56 190 VAL A N 1
ATOM 1402 C CA . VAL A 1 190 ? -26.265 11.975 10.993 1.00 96.56 190 VAL A CA 1
ATOM 1403 C C . VAL A 1 190 ? -27.513 11.144 10.757 1.00 96.56 190 VAL A C 1
ATOM 1405 O O . VAL A 1 190 ? -28.606 11.549 11.146 1.00 96.56 190 VAL A O 1
ATOM 1408 N N . ALA A 1 191 ? -27.345 9.973 10.157 1.00 96.56 191 ALA A N 1
ATOM 1409 C CA . ALA A 1 191 ? -28.421 9.012 9.966 1.00 96.56 191 ALA A CA 1
ATOM 1410 C C . ALA A 1 191 ? -27.878 7.584 10.089 1.00 96.56 191 ALA A C 1
ATOM 1412 O O . ALA A 1 191 ? -26.715 7.334 9.791 1.00 96.56 191 ALA A O 1
ATOM 1413 N N . SER A 1 192 ? -28.689 6.631 10.544 1.00 96.50 192 SER A N 1
ATOM 1414 C CA . SER A 1 192 ? -28.244 5.248 10.747 1.00 96.50 192 SER A CA 1
ATOM 1415 C C . SER A 1 192 ? -29.265 4.239 10.232 1.00 96.50 192 SER A C 1
ATOM 1417 O O . SER A 1 192 ? -30.454 4.530 10.112 1.00 96.50 192 SER A O 1
ATOM 1419 N N . GLY A 1 193 ? -28.798 3.040 9.881 1.00 96.31 193 GLY A N 1
ATOM 1420 C CA . GLY A 1 193 ? -29.667 1.959 9.418 1.00 96.31 193 GLY A CA 1
ATOM 1421 C C . GLY A 1 193 ? -28.991 0.969 8.475 1.00 96.31 193 GLY A C 1
ATOM 1422 O O . GLY A 1 193 ? -27.818 1.100 8.126 1.00 96.31 193 GLY A O 1
ATOM 1423 N N . ALA A 1 194 ? -29.760 -0.032 8.042 1.00 96.44 194 ALA A N 1
ATOM 1424 C CA . ALA A 1 194 ? -29.305 -1.031 7.073 1.00 96.44 194 ALA A CA 1
ATOM 1425 C C . ALA A 1 194 ? -29.107 -0.444 5.664 1.00 96.44 194 ALA A C 1
ATOM 1427 O O . ALA A 1 194 ? -28.308 -0.943 4.876 1.00 96.44 194 ALA A O 1
ATOM 1428 N N . TRP A 1 195 ? -29.822 0.634 5.323 1.00 96.69 195 TRP A N 1
ATOM 1429 C CA . TRP A 1 195 ? -29.620 1.351 4.060 1.00 96.69 195 TRP A CA 1
ATOM 1430 C C . TRP A 1 195 ? -28.219 1.983 3.988 1.00 96.69 195 TRP A C 1
ATOM 1432 O O . TRP A 1 195 ? -27.573 1.894 2.948 1.00 96.69 195 TRP A O 1
ATOM 1442 N N . ALA A 1 196 ? -27.714 2.540 5.098 1.00 96.12 196 ALA A N 1
ATOM 1443 C CA . ALA A 1 196 ? -26.384 3.145 5.163 1.00 96.12 196 ALA A CA 1
ATOM 1444 C C . ALA A 1 196 ? -25.285 2.087 4.991 1.00 96.12 196 ALA A C 1
ATOM 1446 O O . ALA A 1 196 ? -24.293 2.324 4.307 1.00 96.12 196 ALA A O 1
ATOM 1447 N N . TRP A 1 197 ? -25.495 0.888 5.544 1.00 96.62 197 TRP A N 1
ATOM 1448 C CA . TRP A 1 197 ? -24.582 -0.237 5.344 1.00 96.62 197 TRP A CA 1
ATOM 1449 C C . TRP A 1 197 ? -24.583 -0.734 3.900 1.00 96.62 197 TRP A C 1
ATOM 1451 O O . TRP A 1 197 ? -23.518 -0.881 3.317 1.00 96.62 197 TRP A O 1
ATOM 1461 N N . ARG A 1 198 ? -25.761 -0.921 3.285 1.00 96.81 198 ARG A N 1
ATOM 1462 C CA . ARG A 1 198 ? -25.861 -1.293 1.860 1.00 96.81 198 ARG A CA 1
ATOM 1463 C C . ARG A 1 198 ? -25.168 -0.267 0.967 1.00 96.81 198 ARG A C 1
ATOM 1465 O O . ARG A 1 198 ? -24.547 -0.620 -0.031 1.00 96.81 198 ARG A O 1
ATOM 1472 N N . TRP A 1 199 ? -25.260 1.011 1.331 1.00 96.12 199 TRP A N 1
ATOM 1473 C CA . TRP A 1 199 ? -24.546 2.064 0.627 1.00 96.12 199 TRP A CA 1
ATOM 1474 C C . TRP A 1 199 ? -23.028 1.926 0.774 1.00 96.12 199 TRP A C 1
ATOM 1476 O O . TRP A 1 199 ? -22.335 1.965 -0.243 1.00 96.12 199 TRP A O 1
ATOM 1486 N N . LYS A 1 200 ? -22.527 1.711 1.996 1.00 95.00 200 LYS A N 1
ATOM 1487 C CA . LYS A 1 200 ? -21.106 1.444 2.260 1.00 95.00 200 LYS A CA 1
ATOM 1488 C C . LYS A 1 200 ? -20.600 0.235 1.475 1.00 95.00 200 LYS A C 1
ATOM 1490 O O . LYS A 1 200 ? -19.654 0.379 0.715 1.00 95.00 200 LYS A O 1
ATOM 1495 N N . ASP A 1 201 ? -21.274 -0.909 1.590 1.00 94.81 201 ASP A N 1
ATOM 1496 C CA . ASP A 1 201 ? -20.907 -2.156 0.904 1.00 94.81 201 ASP A CA 1
ATOM 1497 C C . ASP A 1 201 ? -20.846 -1.963 -0.618 1.00 94.81 201 ASP A C 1
ATOM 1499 O O . ASP A 1 201 ? -19.881 -2.368 -1.262 1.00 94.81 201 ASP A O 1
ATOM 1503 N N . ARG A 1 202 ? -21.810 -1.238 -1.201 1.00 95.38 202 ARG A N 1
ATOM 1504 C CA . ARG A 1 202 ? -21.783 -0.890 -2.628 1.00 95.38 202 ARG A CA 1
ATOM 1505 C C . ARG A 1 202 ? -20.584 -0.012 -3.004 1.00 95.38 202 ARG A C 1
ATOM 1507 O O . ARG A 1 202 ? -19.997 -0.238 -4.059 1.00 95.38 202 ARG A O 1
ATOM 1514 N N . ILE A 1 203 ? -20.249 1.003 -2.200 1.00 92.62 203 ILE A N 1
ATOM 1515 C CA . ILE A 1 203 ? -19.085 1.872 -2.454 1.00 92.62 203 ILE A CA 1
ATOM 1516 C C . ILE A 1 203 ? -17.796 1.051 -2.380 1.00 92.62 203 ILE A C 1
ATOM 1518 O O . ILE A 1 203 ? -16.991 1.111 -3.309 1.00 92.62 203 ILE A O 1
ATOM 1522 N N . ASP A 1 204 ? -17.634 0.267 -1.317 1.00 92.31 204 ASP A N 1
ATOM 1523 C CA . ASP A 1 204 ? -16.421 -0.503 -1.051 1.00 92.31 204 ASP A CA 1
ATOM 1524 C C . ASP A 1 204 ? -16.220 -1.583 -2.131 1.00 92.31 204 ASP A C 1
ATOM 1526 O O . ASP A 1 204 ? -15.144 -1.680 -2.717 1.00 92.31 204 ASP A O 1
ATOM 1530 N N . ARG A 1 205 ? -17.274 -2.322 -2.509 1.00 93.44 205 ARG A N 1
ATOM 1531 C CA . ARG A 1 205 ? -17.216 -3.299 -3.615 1.00 93.44 205 ARG A CA 1
ATOM 1532 C C . ARG A 1 205 ? -16.920 -2.651 -4.960 1.00 93.44 205 ARG A C 1
ATOM 1534 O O . ARG A 1 205 ? -16.121 -3.186 -5.720 1.00 93.44 205 ARG A O 1
ATOM 1541 N N . ARG A 1 206 ? -17.532 -1.499 -5.262 1.00 92.06 206 ARG A N 1
ATOM 1542 C CA . ARG A 1 206 ? -17.248 -0.753 -6.500 1.00 92.06 206 ARG A CA 1
ATOM 1543 C C . ARG A 1 206 ? -15.798 -0.269 -6.546 1.00 92.06 206 ARG A C 1
ATOM 1545 O O . ARG A 1 206 ? -15.224 -0.185 -7.628 1.00 92.06 206 ARG A O 1
ATOM 1552 N N . PHE A 1 207 ? -15.218 0.083 -5.401 1.00 89.81 207 PHE A N 1
ATOM 1553 C CA . PHE A 1 207 ? -13.803 0.421 -5.314 1.00 89.81 207 PHE A CA 1
ATOM 1554 C C . PHE A 1 207 ? -12.929 -0.812 -5.568 1.00 89.81 207 PHE A C 1
ATOM 1556 O O . PHE A 1 207 ? -12.093 -0.777 -6.461 1.00 89.81 207 PHE A O 1
ATOM 1563 N N . MET A 1 208 ? -13.185 -1.927 -4.878 1.00 91.19 208 MET A N 1
ATOM 1564 C CA . MET A 1 208 ? -12.415 -3.167 -5.055 1.00 91.19 208 MET A CA 1
ATOM 1565 C C . MET A 1 208 ? -12.519 -3.757 -6.468 1.00 91.19 208 MET A C 1
ATOM 1567 O O . MET A 1 208 ? -11.534 -4.279 -6.985 1.00 91.19 208 MET A O 1
ATOM 1571 N N . ALA A 1 209 ? -13.674 -3.630 -7.128 1.00 89.19 209 ALA A N 1
ATOM 1572 C CA . ALA A 1 209 ? -13.877 -4.097 -8.500 1.00 89.19 209 ALA A CA 1
ATOM 1573 C C . ALA A 1 209 ? -12.893 -3.471 -9.508 1.00 89.19 209 ALA A C 1
ATOM 1575 O O . ALA A 1 209 ? -12.525 -4.135 -10.472 1.00 89.19 209 ALA A O 1
ATOM 1576 N N . GLN A 1 210 ? -12.409 -2.246 -9.257 1.00 84.75 210 GLN A N 1
ATOM 1577 C CA . GLN A 1 210 ? -11.417 -1.573 -10.113 1.00 84.75 210 GLN A CA 1
ATOM 1578 C C . GLN A 1 210 ? -10.047 -2.265 -10.113 1.00 84.75 210 GLN A C 1
ATOM 1580 O O . GLN A 1 210 ? -9.264 -2.052 -11.030 1.00 84.75 210 GLN A O 1
ATOM 1585 N N . PHE A 1 211 ? -9.759 -3.079 -9.096 1.00 82.94 211 PHE A N 1
ATOM 1586 C CA . PHE A 1 211 ? -8.490 -3.798 -8.956 1.00 82.94 211 PHE A CA 1
ATOM 1587 C C . PHE A 1 211 ? -8.630 -5.299 -9.219 1.00 82.94 211 PHE A C 1
ATOM 1589 O O . PHE A 1 211 ? -7.634 -5.969 -9.463 1.00 82.94 211 PHE A O 1
ATOM 1596 N N . ALA A 1 212 ? -9.854 -5.832 -9.164 1.00 81.00 212 ALA A N 1
ATOM 1597 C CA . ALA A 1 212 ? -10.133 -7.231 -9.478 1.00 81.00 212 ALA A CA 1
ATOM 1598 C C . ALA A 1 212 ? -10.333 -7.467 -10.982 1.00 81.00 212 ALA A C 1
ATOM 1600 O O . ALA A 1 212 ? -10.034 -8.546 -11.477 1.00 81.00 212 ALA A O 1
ATOM 1601 N N . THR A 1 213 ? -10.862 -6.474 -11.704 1.00 74.44 213 THR A N 1
ATOM 1602 C CA . THR A 1 2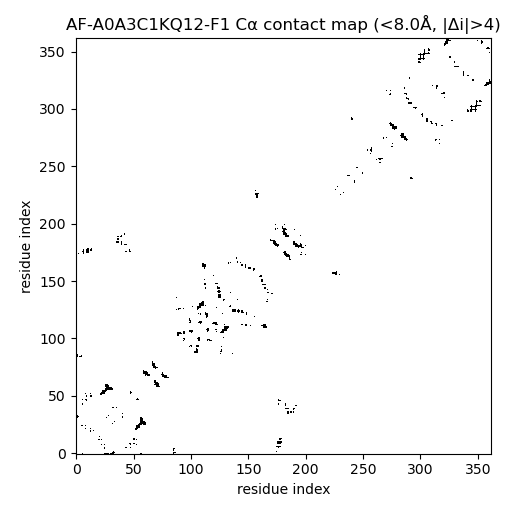13 ? -11.108 -6.554 -13.151 1.00 74.44 213 THR A CA 1
ATOM 1603 C C . THR A 1 213 ? -10.221 -5.532 -13.849 1.00 74.44 213 THR A C 1
ATOM 1605 O O . THR A 1 213 ? -10.625 -4.389 -14.062 1.00 74.44 213 THR A O 1
ATOM 1608 N N . LEU A 1 214 ? -8.978 -5.919 -14.133 1.00 69.19 214 LEU A N 1
ATOM 1609 C CA . LEU A 1 214 ? -8.071 -5.091 -14.923 1.00 69.19 214 LEU A CA 1
ATOM 1610 C C . LEU A 1 214 ? -8.465 -5.198 -16.405 1.00 69.19 214 LEU A C 1
ATOM 1612 O O . LEU A 1 214 ? -8.827 -6.289 -16.849 1.00 69.19 214 LEU A O 1
ATOM 1616 N N . PRO A 1 215 ? -8.438 -4.100 -17.176 1.00 66.06 215 PRO A N 1
ATOM 1617 C CA . PRO A 1 215 ? -8.653 -4.189 -18.613 1.00 66.06 215 PRO A CA 1
ATOM 1618 C C . PRO A 1 215 ? -7.535 -5.036 -19.241 1.00 66.06 215 PRO A C 1
ATOM 1620 O O . PRO A 1 215 ? -6.368 -4.845 -18.906 1.00 66.06 215 PRO A O 1
ATOM 1623 N N . GLU A 1 216 ? -7.889 -5.956 -20.147 1.00 64.88 216 GLU A N 1
ATOM 1624 C CA . GLU A 1 216 ? -6.923 -6.832 -20.843 1.00 64.88 216 GLU A CA 1
ATOM 1625 C C . GLU A 1 216 ? -5.835 -6.033 -21.569 1.00 64.88 216 GLU A C 1
ATOM 1627 O O . GLU A 1 216 ? -4.692 -6.467 -21.655 1.00 64.88 216 GLU A O 1
ATOM 1632 N N . ASN A 1 217 ? -6.186 -4.830 -22.026 1.00 59.84 217 ASN A N 1
ATOM 1633 C CA . ASN A 1 217 ? -5.269 -3.874 -22.620 1.00 59.84 217 ASN A CA 1
ATOM 1634 C C . ASN A 1 217 ? -5.339 -2.559 -21.847 1.00 59.84 217 ASN A C 1
ATOM 1636 O O . ASN A 1 217 ? -6.426 -2.025 -21.602 1.00 59.84 217 ASN A O 1
ATOM 1640 N N . MET A 1 218 ? -4.181 -1.994 -21.503 1.00 55.19 218 MET A N 1
ATOM 1641 C CA . MET A 1 218 ? -4.124 -0.609 -21.042 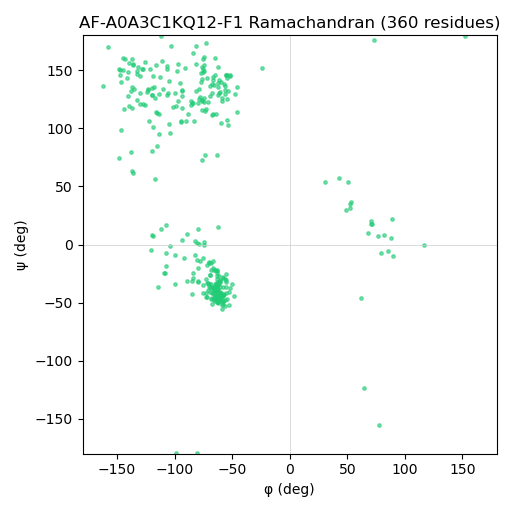1.00 55.19 218 MET A CA 1
ATOM 1642 C C . MET A 1 218 ? -4.747 0.278 -22.129 1.00 55.19 218 MET A C 1
ATOM 1644 O O . MET A 1 218 ? -4.380 0.134 -23.298 1.00 55.19 218 MET A O 1
ATOM 1648 N N . PRO A 1 219 ? -5.695 1.173 -21.792 1.00 56.62 219 PRO A N 1
ATOM 1649 C CA . PRO A 1 219 ? -6.229 2.096 -22.776 1.00 56.62 219 PRO A CA 1
ATOM 1650 C C . PRO A 1 219 ? -5.057 2.829 -23.425 1.00 56.62 219 PRO A C 1
ATOM 1652 O O . PRO A 1 219 ? -4.189 3.327 -22.704 1.00 56.62 219 PRO A O 1
ATOM 1655 N N . ASN A 1 220 ? -5.043 2.902 -24.759 1.00 49.03 220 ASN A N 1
ATOM 1656 C CA . ASN A 1 220 ? -4.136 3.766 -25.512 1.00 49.03 220 ASN A CA 1
ATOM 1657 C C . ASN A 1 220 ? -4.449 5.224 -25.148 1.00 49.03 220 ASN A C 1
ATOM 1659 O O . ASN A 1 220 ? -5.138 5.943 -25.869 1.00 49.03 220 ASN A O 1
ATOM 1663 N N . ALA A 1 221 ? -4.002 5.658 -23.971 1.00 57.41 221 ALA A N 1
ATOM 1664 C CA . ALA A 1 221 ? -3.918 7.061 -23.638 1.00 57.41 221 ALA A CA 1
ATOM 1665 C C . ALA A 1 221 ? -2.987 7.694 -24.671 1.00 57.41 221 ALA A C 1
ATOM 1667 O O . ALA A 1 221 ? -1.985 7.079 -25.038 1.00 57.41 221 ALA A O 1
ATOM 1668 N N . ALA A 1 222 ? -3.317 8.902 -25.135 1.00 58.22 222 ALA A N 1
ATOM 1669 C CA . ALA A 1 222 ? -2.428 9.670 -25.997 1.00 58.22 222 ALA A CA 1
ATOM 1670 C C . ALA A 1 222 ? -1.012 9.616 -25.401 1.00 58.22 222 ALA A C 1
ATOM 1672 O O . ALA A 1 222 ? -0.800 10.036 -24.257 1.00 58.22 222 ALA A O 1
ATOM 1673 N N . ALA A 1 223 ? -0.092 8.978 -26.126 1.00 62.53 223 ALA A N 1
ATOM 1674 C CA . ALA A 1 223 ? 1.273 8.811 -25.670 1.00 62.53 223 ALA A CA 1
ATOM 1675 C C . ALA A 1 223 ? 1.874 10.212 -25.569 1.00 62.53 223 ALA A C 1
ATOM 1677 O O . ALA A 1 223 ? 1.996 10.917 -26.569 1.00 62.53 223 ALA A O 1
ATOM 1678 N N . ASP A 1 224 ? 2.165 10.654 -24.347 1.00 70.31 224 ASP A N 1
ATOM 1679 C CA . ASP A 1 224 ? 2.900 11.895 -24.166 1.00 70.31 224 ASP A CA 1
ATOM 1680 C C . ASP A 1 224 ? 4.334 11.655 -24.651 1.00 70.31 224 ASP A C 1
ATOM 1682 O O . ASP A 1 224 ? 4.989 10.707 -24.213 1.00 70.31 224 ASP A O 1
ATOM 1686 N N . THR A 1 225 ? 4.829 12.514 -25.537 1.00 70.44 225 THR A N 1
ATOM 1687 C CA . THR A 1 225 ? 6.235 12.498 -25.948 1.00 70.44 225 THR A CA 1
ATOM 1688 C C . THR A 1 225 ? 7.077 13.151 -24.857 1.00 70.44 225 THR A C 1
ATOM 1690 O O . THR A 1 225 ? 6.788 14.277 -24.442 1.00 70.44 225 THR A O 1
ATOM 1693 N N . LEU A 1 226 ? 8.112 12.456 -24.382 1.00 70.88 226 LEU A N 1
ATOM 1694 C CA . LEU A 1 226 ? 9.082 13.043 -23.459 1.00 70.88 226 LEU A CA 1
ATOM 1695 C C . LEU A 1 226 ? 9.806 14.219 -24.147 1.00 70.88 226 LEU A C 1
ATOM 1697 O O . LEU A 1 226 ? 10.148 14.096 -25.325 1.00 70.88 226 LEU A O 1
ATOM 1701 N N . PRO A 1 227 ? 10.052 15.344 -23.449 1.00 69.25 227 PRO A N 1
ATOM 1702 C CA . PRO A 1 227 ? 10.877 16.431 -23.969 1.00 69.25 227 PRO A CA 1
ATOM 1703 C C . PRO A 1 227 ? 12.246 15.903 -24.403 1.00 69.25 227 PRO A C 1
ATOM 1705 O O . PRO A 1 227 ? 12.802 15.058 -23.707 1.00 69.25 227 PRO A O 1
ATOM 1708 N N . GLU A 1 228 ? 12.823 16.425 -25.491 1.00 59.81 228 GLU A N 1
ATOM 1709 C CA . GLU A 1 228 ? 14.137 15.999 -26.018 1.00 59.81 228 GLU A CA 1
ATOM 1710 C C . GLU A 1 228 ? 15.239 15.956 -24.945 1.00 59.81 228 GLU A C 1
ATOM 1712 O O . GLU A 1 228 ? 16.075 15.060 -24.931 1.00 59.81 228 GLU A O 1
ATOM 1717 N N . THR A 1 229 ? 15.203 16.858 -23.964 1.00 55.53 229 THR A N 1
ATOM 1718 C CA . THR A 1 229 ? 16.161 16.908 -22.845 1.00 55.53 229 THR A CA 1
ATOM 1719 C C . THR A 1 229 ? 16.094 15.700 -21.894 1.00 55.53 229 THR A C 1
ATOM 1721 O O . THR A 1 229 ? 17.071 15.416 -21.207 1.00 55.53 229 THR A O 1
ATOM 1724 N N . LEU A 1 230 ? 14.970 14.974 -21.858 1.00 54.28 230 LEU A N 1
ATOM 1725 C CA . LEU A 1 230 ? 14.768 13.713 -21.121 1.00 54.28 230 LEU A CA 1
ATOM 1726 C C . LEU A 1 230 ? 14.658 12.498 -22.052 1.00 54.28 230 LEU A C 1
ATOM 1728 O O . LEU A 1 230 ? 14.949 11.374 -21.642 1.00 54.28 230 LEU A O 1
ATOM 1732 N N . ALA A 1 231 ? 14.255 12.708 -23.305 1.00 48.56 231 ALA A N 1
ATOM 1733 C CA . ALA A 1 231 ? 14.276 11.710 -24.359 1.00 48.56 231 ALA A CA 1
ATOM 1734 C C . ALA A 1 231 ? 15.713 11.525 -24.847 1.00 48.56 231 ALA A C 1
ATOM 1736 O O . ALA A 1 231 ? 16.054 12.001 -25.918 1.00 48.56 231 ALA A O 1
ATOM 1737 N N . ALA A 1 232 ? 16.551 10.873 -24.033 1.00 47.41 232 ALA A N 1
ATOM 1738 C CA . ALA A 1 232 ? 17.869 10.353 -24.407 1.00 47.41 232 ALA A CA 1
ATOM 1739 C C . ALA A 1 232 ? 18.585 11.171 -25.507 1.00 47.41 232 ALA A C 1
ATOM 1741 O O . ALA A 1 232 ? 18.973 10.625 -26.535 1.00 47.41 232 ALA A O 1
ATOM 1742 N N . THR A 1 233 ? 18.753 12.487 -25.327 1.00 47.59 233 THR A N 1
ATOM 1743 C CA . THR A 1 233 ? 19.519 13.322 -26.278 1.00 47.59 233 THR A CA 1
ATOM 1744 C C . THR A 1 233 ? 21.022 13.110 -26.161 1.00 47.59 233 THR A C 1
ATOM 1746 O O . THR A 1 233 ? 21.808 13.645 -26.936 1.00 47.59 233 THR A O 1
ATOM 1749 N N . THR A 1 234 ? 21.431 12.208 -25.283 1.00 46.62 234 THR A N 1
ATOM 1750 C CA . THR A 1 234 ? 22.536 11.313 -25.569 1.00 46.62 234 THR A CA 1
ATOM 1751 C C . THR A 1 234 ? 21.970 9.906 -25.645 1.00 46.62 234 THR A C 1
ATOM 1753 O O . THR A 1 234 ? 21.838 9.198 -24.646 1.00 46.62 234 THR A O 1
ATOM 1756 N N . GLN A 1 235 ? 21.663 9.450 -26.858 1.00 43.53 235 GLN A N 1
ATOM 1757 C CA . GLN A 1 235 ? 21.848 8.040 -27.135 1.00 43.53 235 GLN A CA 1
ATOM 1758 C C . GLN A 1 235 ? 23.305 7.782 -26.753 1.00 43.53 235 GLN A C 1
ATOM 1760 O O . GLN A 1 235 ? 24.219 8.196 -27.466 1.00 43.53 235 GLN A O 1
ATOM 1765 N N . ALA A 1 236 ? 23.540 7.174 -25.582 1.00 42.19 236 ALA A N 1
ATOM 1766 C CA . ALA A 1 236 ? 24.829 6.560 -25.314 1.00 42.19 236 ALA A CA 1
ATOM 1767 C C . ALA A 1 236 ? 25.160 5.761 -26.584 1.00 42.19 236 ALA A C 1
ATOM 1769 O O . ALA A 1 236 ? 24.236 5.129 -27.112 1.00 42.19 236 ALA A O 1
ATOM 1770 N N . PRO A 1 237 ? 26.395 5.813 -27.113 1.00 44.44 237 PRO A N 1
ATOM 1771 C CA . PRO A 1 237 ? 26.753 5.381 -28.477 1.00 44.44 237 PRO A CA 1
ATOM 1772 C C . PRO A 1 237 ? 26.529 3.882 -28.774 1.00 44.44 237 PRO A C 1
ATOM 1774 O O . PRO A 1 237 ? 27.021 3.331 -29.747 1.00 44.44 237 PRO A O 1
ATOM 1777 N N . CYS A 1 238 ? 25.767 3.207 -27.929 1.00 50.69 238 CYS A N 1
ATOM 1778 C CA . CYS A 1 238 ? 25.354 1.834 -27.975 1.00 50.69 238 CYS A CA 1
ATOM 1779 C C . CYS A 1 238 ? 23.952 1.772 -27.330 1.00 50.69 238 CYS A C 1
ATOM 1781 O O . CYS A 1 238 ? 23.735 1.339 -26.198 1.00 50.69 238 CYS A O 1
ATOM 1783 N N . GLY A 1 239 ? 22.941 2.234 -28.061 1.00 46.91 239 GLY A N 1
ATOM 1784 C CA . GLY A 1 239 ? 21.577 1.822 -27.781 1.00 46.91 239 GLY A CA 1
ATOM 1785 C C . GLY A 1 239 ? 21.436 0.384 -28.262 1.00 46.91 239 GLY A C 1
ATOM 1786 O O . GLY A 1 239 ? 20.883 0.238 -29.339 1.00 46.91 239 GLY A O 1
ATOM 1787 N N . GLY A 1 240 ? 21.950 -0.613 -27.511 1.00 57.16 240 GLY A N 1
ATOM 1788 C CA . GLY A 1 240 ? 22.067 -2.061 -27.833 1.00 57.16 240 GLY A CA 1
ATOM 1789 C C . GLY A 1 240 ? 21.088 -2.639 -28.873 1.00 57.16 240 GLY A C 1
ATOM 1790 O O . GLY A 1 240 ? 19.998 -2.128 -29.035 1.00 57.16 240 GLY A O 1
ATOM 1791 N N . CYS A 1 241 ? 21.425 -3.688 -29.619 1.00 49.19 241 CYS A N 1
ATOM 1792 C CA . CYS A 1 241 ? 20.998 -3.875 -31.027 1.00 49.19 241 CYS A CA 1
ATOM 1793 C C . CYS A 1 241 ? 21.511 -2.759 -31.958 1.00 49.19 241 CYS A C 1
ATOM 1795 O O . CYS A 1 241 ? 22.153 -3.077 -32.945 1.00 49.19 241 CYS A O 1
ATOM 1797 N N . GLY A 1 242 ? 21.406 -1.475 -31.599 1.00 47.69 242 GLY A N 1
ATOM 1798 C CA . GLY A 1 242 ? 22.091 -0.368 -32.292 1.00 47.69 242 GLY A CA 1
ATOM 1799 C C . GLY A 1 242 ? 23.600 -0.263 -32.010 1.00 47.69 242 GLY A C 1
ATOM 1800 O O . GLY A 1 242 ? 24.260 0.628 -32.527 1.00 47.69 242 GLY A O 1
ATOM 1801 N N . ALA A 1 243 ? 24.141 -1.161 -31.181 1.00 52.66 243 ALA A N 1
ATOM 1802 C CA . ALA A 1 243 ? 25.577 -1.379 -30.986 1.00 52.66 243 ALA A CA 1
ATOM 1803 C C . ALA A 1 243 ? 26.082 -2.641 -31.696 1.00 52.66 243 ALA A C 1
ATOM 1805 O O . ALA A 1 243 ? 27.263 -2.969 -31.585 1.00 52.66 243 ALA A O 1
ATOM 1806 N N . LYS A 1 244 ? 25.186 -3.388 -32.366 1.00 60.09 244 LYS A N 1
ATOM 1807 C CA . LYS A 1 244 ? 25.602 -4.530 -33.176 1.00 60.09 244 LYS A CA 1
ATOM 1808 C C . LYS A 1 244 ? 26.559 -3.983 -34.226 1.00 60.09 244 LYS A C 1
ATOM 1810 O O . LYS A 1 244 ? 26.237 -3.043 -34.954 1.00 60.09 244 LYS A O 1
ATOM 1815 N N . VAL A 1 245 ? 27.763 -4.539 -34.248 1.00 62.47 245 VAL A N 1
ATOM 1816 C CA . VAL A 1 245 ? 28.695 -4.310 -35.344 1.00 62.47 245 VAL A CA 1
ATOM 1817 C C . VAL A 1 245 ? 27.941 -4.684 -36.617 1.00 62.47 245 VAL A C 1
ATOM 1819 O O . VAL A 1 245 ? 27.367 -5.769 -36.685 1.00 62.47 245 VAL A O 1
ATOM 1822 N N . GLY A 1 246 ? 27.863 -3.761 -37.578 1.00 70.81 246 GLY A N 1
ATOM 1823 C CA . GLY A 1 246 ? 27.164 -4.030 -38.835 1.00 70.81 246 GLY A CA 1
ATOM 1824 C C . GLY A 1 246 ? 27.711 -5.298 -39.493 1.00 70.81 246 GLY A C 1
ATOM 1825 O O . GLY A 1 246 ? 28.911 -5.567 -39.377 1.00 70.81 246 GLY A O 1
ATOM 1826 N N . GLY A 1 247 ? 26.841 -6.054 -40.170 1.00 76.25 247 GLY A N 1
ATOM 1827 C CA . GLY A 1 247 ? 27.172 -7.364 -40.744 1.00 76.25 247 GLY A CA 1
ATOM 1828 C C . GLY A 1 247 ? 28.475 -7.356 -41.543 1.00 76.25 247 GLY A C 1
ATOM 1829 O O . GLY A 1 247 ? 29.342 -8.186 -41.291 1.00 76.25 247 GLY A O 1
ATOM 1830 N N . ASP A 1 248 ? 28.687 -6.340 -42.383 1.00 76.75 248 ASP A N 1
ATOM 1831 C CA . ASP A 1 248 ? 29.904 -6.199 -43.197 1.00 76.75 248 ASP A CA 1
ATOM 1832 C C . ASP A 1 248 ? 31.187 -6.084 -42.361 1.00 76.75 248 ASP A C 1
ATOM 1834 O O . ASP A 1 248 ? 32.215 -6.679 -42.684 1.00 76.75 248 ASP A O 1
ATOM 1838 N N . ARG A 1 249 ? 31.142 -5.331 -41.254 1.00 82.94 249 ARG A N 1
ATOM 1839 C CA . ARG A 1 249 ? 32.301 -5.143 -40.366 1.00 82.94 249 ARG A CA 1
ATOM 1840 C C . ARG A 1 249 ? 32.609 -6.415 -39.585 1.00 82.94 249 ARG A C 1
ATOM 1842 O O . ARG A 1 249 ? 33.778 -6.748 -39.412 1.00 82.94 249 ARG A O 1
ATOM 1849 N N . LEU A 1 250 ? 31.574 -7.123 -39.131 1.00 83.12 250 LEU A N 1
ATOM 1850 C CA . LEU A 1 250 ? 31.734 -8.421 -38.478 1.00 83.12 250 LEU A CA 1
ATOM 1851 C C . LEU A 1 250 ? 32.292 -9.454 -39.465 1.00 83.12 250 LEU A C 1
ATOM 1853 O O . LEU A 1 250 ? 33.246 -10.154 -39.137 1.00 83.12 250 LEU A O 1
ATOM 1857 N N . ALA A 1 251 ? 31.754 -9.504 -40.685 1.00 82.31 251 ALA A N 1
ATOM 1858 C CA . ALA A 1 251 ? 32.212 -10.400 -41.739 1.00 82.31 251 ALA A CA 1
ATOM 1859 C C . ALA A 1 251 ? 33.685 -10.154 -42.097 1.00 82.31 251 ALA A C 1
ATOM 1861 O O . ALA A 1 251 ? 34.453 -11.112 -42.185 1.00 82.31 251 ALA A O 1
ATOM 1862 N N . ALA A 1 252 ? 34.099 -8.889 -42.229 1.00 84.81 252 ALA A N 1
ATOM 1863 C CA . ALA A 1 252 ? 35.492 -8.521 -42.475 1.00 84.81 252 ALA A CA 1
ATOM 1864 C C . ALA A 1 252 ? 36.421 -8.946 -41.323 1.00 84.81 252 ALA A C 1
ATOM 1866 O O . ALA A 1 252 ? 37.456 -9.565 -41.568 1.00 84.81 252 ALA A O 1
ATOM 1867 N N . ALA A 1 253 ? 36.031 -8.687 -40.069 1.00 88.44 253 ALA A N 1
ATOM 1868 C CA . ALA A 1 253 ? 36.811 -9.093 -38.899 1.00 88.44 253 ALA A CA 1
ATOM 1869 C C . ALA A 1 253 ? 36.944 -10.623 -38.794 1.00 88.44 253 ALA A C 1
ATOM 1871 O O . ALA A 1 253 ? 38.028 -11.143 -38.533 1.00 88.44 253 ALA A O 1
ATOM 1872 N N . LEU A 1 254 ? 35.859 -11.364 -39.045 1.00 86.31 254 LEU A N 1
ATOM 1873 C CA . LEU A 1 254 ? 35.892 -12.826 -39.077 1.00 86.31 254 LEU A CA 1
ATOM 1874 C C . LEU A 1 254 ? 36.747 -13.346 -40.236 1.00 86.31 254 LEU A C 1
ATOM 1876 O O . LEU A 1 254 ? 37.475 -14.312 -40.049 1.00 86.31 254 LEU A O 1
ATOM 1880 N N . ALA A 1 255 ? 36.713 -12.714 -41.413 1.00 86.19 255 ALA A N 1
ATOM 1881 C CA . ALA A 1 255 ? 37.572 -13.082 -42.539 1.00 86.19 255 ALA A CA 1
ATOM 1882 C C . ALA A 1 255 ? 39.066 -12.940 -42.205 1.00 86.19 255 ALA A C 1
ATOM 1884 O O . ALA A 1 255 ? 39.850 -13.833 -42.526 1.00 86.19 255 ALA A O 1
ATOM 1885 N N . GLU A 1 256 ? 39.455 -11.871 -41.509 1.00 90.69 256 GLU A N 1
ATOM 1886 C CA . GLU A 1 256 ? 40.828 -11.692 -41.026 1.00 90.69 256 GLU A CA 1
ATOM 1887 C C . GLU A 1 256 ? 41.208 -12.765 -39.988 1.00 90.69 256 GLU A C 1
ATOM 1889 O O . GLU A 1 256 ? 42.242 -13.429 -40.106 1.00 90.69 256 GLU A O 1
ATOM 1894 N N . LEU A 1 257 ? 40.349 -12.997 -38.989 1.00 89.62 257 LEU A N 1
ATOM 1895 C CA . LEU A 1 257 ? 40.599 -13.994 -37.944 1.00 89.62 257 LEU A CA 1
ATOM 1896 C C . LEU A 1 257 ? 40.651 -15.424 -38.492 1.00 89.62 257 LEU A C 1
ATOM 1898 O O . LEU A 1 257 ? 41.458 -16.217 -38.012 1.00 89.62 257 LEU A O 1
ATOM 1902 N N . ARG A 1 258 ? 39.862 -15.743 -39.523 1.00 87.56 258 ARG A N 1
ATOM 1903 C CA . ARG A 1 258 ? 39.906 -17.023 -40.252 1.00 87.56 258 ARG A CA 1
ATOM 1904 C C . ARG A 1 258 ? 41.278 -17.290 -40.853 1.00 87.56 258 ARG A C 1
ATOM 1906 O O . ARG A 1 258 ? 41.781 -18.402 -40.743 1.00 87.56 258 ARG A O 1
ATOM 1913 N N . GLN A 1 259 ? 41.903 -16.277 -41.453 1.00 88.31 259 GLN A N 1
ATOM 1914 C CA . GLN A 1 259 ? 43.248 -16.419 -42.018 1.00 88.31 259 GLN A CA 1
ATOM 1915 C C . GLN A 1 259 ? 44.292 -16.662 -40.925 1.00 88.31 259 GLN A C 1
ATOM 1917 O O . GLN A 1 259 ? 45.214 -17.454 -41.109 1.00 88.31 259 GLN A O 1
ATOM 1922 N N . ARG A 1 260 ? 44.137 -16.003 -39.772 1.00 93.00 260 ARG A N 1
ATOM 1923 C CA . ARG A 1 260 ? 45.083 -16.105 -38.655 1.00 93.00 260 ARG A CA 1
ATOM 1924 C C . ARG A 1 260 ? 44.904 -17.374 -37.815 1.00 93.00 260 ARG A C 1
ATOM 1926 O O . ARG A 1 260 ? 45.886 -17.887 -37.285 1.00 93.00 260 ARG A O 1
ATOM 1933 N N . TYR A 1 261 ? 43.675 -17.875 -37.699 1.00 89.06 261 TYR A N 1
ATOM 1934 C CA . TYR A 1 261 ? 43.295 -19.009 -36.851 1.00 89.06 261 TYR A CA 1
ATOM 1935 C C . TYR A 1 261 ? 42.344 -19.985 -37.575 1.00 89.06 261 TYR A C 1
ATOM 1937 O O . TYR A 1 261 ? 41.223 -20.218 -37.115 1.00 89.06 261 TYR A O 1
ATOM 1945 N N . PRO A 1 262 ? 42.769 -20.609 -38.688 1.00 82.19 262 PRO A N 1
ATOM 1946 C CA . PRO A 1 262 ? 41.883 -21.392 -39.558 1.00 82.19 262 PRO A CA 1
ATOM 1947 C C . PRO A 1 262 ? 41.256 -22.620 -38.881 1.00 82.19 262 PRO A C 1
ATOM 1949 O O . PRO A 1 262 ? 40.158 -23.028 -39.241 1.00 82.19 262 PRO A O 1
ATOM 1952 N N . GLN A 1 263 ? 41.913 -23.193 -37.868 1.00 84.25 263 GLN A N 1
ATOM 1953 C CA . GLN A 1 263 ? 41.378 -24.323 -37.095 1.00 84.25 263 GLN A CA 1
ATOM 1954 C C . GLN A 1 263 ? 40.365 -23.905 -36.014 1.00 84.25 263 GLN A C 1
ATOM 1956 O O . GLN A 1 263 ? 39.680 -24.760 -35.460 1.00 84.25 263 GLN A O 1
ATOM 1961 N N . HIS A 1 264 ? 40.274 -22.610 -35.695 1.00 83.50 264 HIS A N 1
ATOM 1962 C CA . HIS A 1 264 ? 39.479 -22.090 -34.574 1.00 83.50 264 HIS A CA 1
ATOM 1963 C C . HIS A 1 264 ? 38.388 -21.098 -34.999 1.00 83.50 264 HIS A C 1
ATOM 1965 O O . HIS A 1 264 ? 37.591 -20.672 -34.168 1.00 83.50 264 HIS A O 1
ATOM 1971 N N . CYS A 1 265 ? 38.330 -20.737 -36.280 1.00 80.75 265 CYS A N 1
ATOM 1972 C CA . CYS A 1 265 ? 37.280 -19.907 -36.856 1.00 80.75 265 CYS A CA 1
ATOM 1973 C C . CYS A 1 265 ? 36.886 -20.497 -38.221 1.00 80.75 265 CYS A C 1
ATOM 1975 O O . CYS A 1 265 ? 37.393 -20.044 -39.238 1.00 80.75 265 CYS A O 1
ATOM 1977 N N . PRO A 1 266 ? 36.070 -21.561 -38.280 1.00 71.88 266 PRO A N 1
ATOM 1978 C CA . PRO A 1 266 ? 35.658 -22.157 -39.550 1.00 71.88 266 PRO A CA 1
ATOM 1979 C C . PRO A 1 266 ? 34.618 -21.290 -40.287 1.00 71.88 266 PRO A C 1
ATOM 1981 O O . PRO A 1 266 ? 33.964 -20.423 -39.700 1.00 71.88 266 PRO A O 1
ATOM 1984 N N . THR A 1 267 ? 34.453 -21.516 -41.591 1.00 68.25 267 THR A N 1
ATOM 1985 C CA . THR A 1 267 ? 33.304 -21.015 -42.362 1.00 68.25 267 THR A CA 1
ATOM 1986 C C . THR A 1 267 ? 32.073 -21.859 -42.055 1.00 68.25 267 THR A C 1
ATOM 1988 O O . THR A 1 267 ? 32.098 -23.077 -42.204 1.00 68.25 267 THR A O 1
ATOM 1991 N N . THR A 1 268 ? 30.998 -21.212 -41.617 1.00 63.34 268 THR A N 1
ATOM 1992 C CA . THR A 1 268 ? 29.680 -21.824 -41.440 1.00 63.34 268 THR A CA 1
ATOM 1993 C C . THR A 1 268 ? 28.855 -21.594 -42.699 1.00 63.34 268 THR A C 1
ATOM 1995 O O . THR A 1 268 ? 28.391 -20.479 -42.929 1.00 63.34 268 THR A O 1
ATOM 1998 N N . ASP A 1 269 ? 28.671 -22.637 -43.503 1.00 56.19 269 ASP A N 1
ATOM 1999 C CA . ASP A 1 269 ? 27.664 -22.651 -44.563 1.00 56.19 269 ASP A CA 1
ATOM 2000 C C . ASP A 1 269 ? 26.324 -23.097 -43.949 1.00 56.19 269 ASP A C 1
ATOM 2002 O O . ASP A 1 269 ? 26.248 -24.176 -43.360 1.00 56.19 269 ASP A O 1
ATOM 2006 N N . GLY A 1 270 ? 25.263 -22.291 -44.081 1.00 54.88 270 GLY A N 1
ATOM 2007 C CA . GLY A 1 270 ? 23.886 -22.808 -44.007 1.00 54.88 270 GLY A CA 1
ATOM 2008 C C . GLY A 1 270 ? 22.958 -22.348 -42.875 1.00 54.88 270 GLY A C 1
ATOM 2009 O O . GLY A 1 270 ? 21.800 -22.749 -42.898 1.00 54.88 270 GLY A O 1
ATOM 2010 N N . ALA A 1 271 ? 23.375 -21.495 -41.938 1.00 53.97 271 ALA A N 1
ATOM 2011 C CA . ALA A 1 271 ? 22.444 -20.841 -41.009 1.00 53.97 271 ALA A CA 1
ATOM 2012 C C . ALA A 1 271 ? 22.918 -19.413 -40.712 1.00 53.97 271 ALA A C 1
ATOM 2014 O O . ALA A 1 271 ? 24.014 -19.221 -40.189 1.00 53.97 271 ALA A O 1
ATOM 2015 N N . GLU A 1 272 ? 22.122 -18.413 -41.102 1.00 61.94 272 GLU A N 1
ATOM 2016 C CA . GLU A 1 272 ? 22.478 -16.995 -40.930 1.00 61.94 272 GLU A CA 1
ATOM 2017 C C . GLU A 1 272 ? 22.443 -16.577 -39.449 1.00 61.94 272 GLU A C 1
ATOM 2019 O O . GLU A 1 272 ? 23.311 -15.821 -39.013 1.00 61.94 272 GLU A O 1
ATOM 2024 N N . ASP A 1 273 ? 21.521 -17.158 -38.670 1.00 64.56 273 ASP A N 1
ATOM 2025 C CA . ASP A 1 273 ? 21.224 -16.756 -37.285 1.00 64.56 273 ASP A CA 1
ATOM 2026 C C . ASP A 1 273 ? 21.455 -17.872 -36.236 1.00 64.56 273 ASP A C 1
ATOM 2028 O O . ASP A 1 273 ? 21.150 -17.708 -35.056 1.00 64.56 273 ASP A O 1
ATOM 2032 N N . ALA A 1 274 ? 22.043 -19.011 -36.628 1.00 66.06 274 ALA A N 1
ATOM 2033 C CA . ALA A 1 274 ? 22.432 -20.082 -35.703 1.00 66.06 274 ALA A CA 1
ATOM 2034 C C . ALA A 1 274 ? 23.823 -20.644 -36.036 1.00 66.06 274 ALA A C 1
ATOM 2036 O O . ALA A 1 274 ? 24.148 -20.935 -37.185 1.00 66.06 274 ALA A O 1
ATOM 2037 N N . ALA A 1 275 ? 24.658 -20.840 -35.018 1.00 74.31 275 ALA A N 1
ATOM 2038 C CA . ALA A 1 275 ? 25.982 -21.424 -35.174 1.00 74.31 275 ALA A CA 1
ATOM 2039 C C . ALA A 1 275 ? 25.896 -22.950 -35.308 1.00 74.31 275 ALA A C 1
ATOM 2041 O O . ALA A 1 275 ? 25.359 -23.631 -34.433 1.00 74.31 275 ALA A O 1
ATOM 2042 N N . VAL A 1 276 ? 26.473 -23.484 -36.386 1.00 78.00 276 VAL A N 1
ATOM 2043 C CA . VAL A 1 276 ? 26.586 -24.926 -36.634 1.00 78.00 276 VAL A CA 1
ATOM 2044 C C . VAL A 1 276 ? 27.817 -25.483 -35.921 1.00 78.00 276 VAL A C 1
ATOM 2046 O O . VAL A 1 276 ? 28.943 -25.069 -36.190 1.00 78.00 276 VAL A O 1
ATOM 2049 N N . VAL A 1 277 ? 27.614 -26.454 -35.033 1.00 77.12 277 VAL A N 1
ATOM 2050 C CA . VAL A 1 277 ? 28.669 -27.157 -34.294 1.00 77.12 277 VAL A CA 1
ATOM 2051 C C . VAL A 1 277 ? 28.607 -28.643 -34.631 1.00 77.12 277 VAL A C 1
ATOM 2053 O O . VAL A 1 277 ? 27.558 -29.274 -34.540 1.00 77.12 277 VAL A O 1
ATOM 2056 N N . THR A 1 278 ? 29.737 -29.232 -35.026 1.00 74.81 278 THR A N 1
ATOM 2057 C CA . THR A 1 278 ? 29.806 -30.683 -35.263 1.00 74.81 278 THR A CA 1
ATOM 2058 C C . T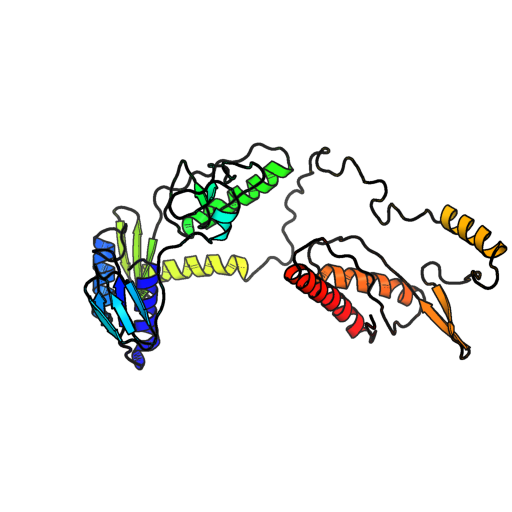HR A 1 278 ? 29.955 -31.410 -33.931 1.00 74.81 278 THR A C 1
ATOM 2060 O O . THR A 1 278 ? 30.906 -31.173 -33.186 1.00 74.81 278 THR A O 1
ATOM 2063 N N . ALA A 1 279 ? 29.025 -32.311 -33.628 1.00 75.88 279 ALA A N 1
ATOM 2064 C CA . ALA A 1 279 ? 29.094 -33.146 -32.441 1.00 75.88 279 ALA A CA 1
ATOM 2065 C C . ALA A 1 279 ? 30.195 -34.217 -32.597 1.00 75.88 279 ALA A C 1
ATOM 2067 O O . ALA A 1 279 ? 30.319 -34.800 -33.678 1.00 75.88 279 ALA A O 1
ATOM 2068 N N . PRO A 1 280 ? 30.93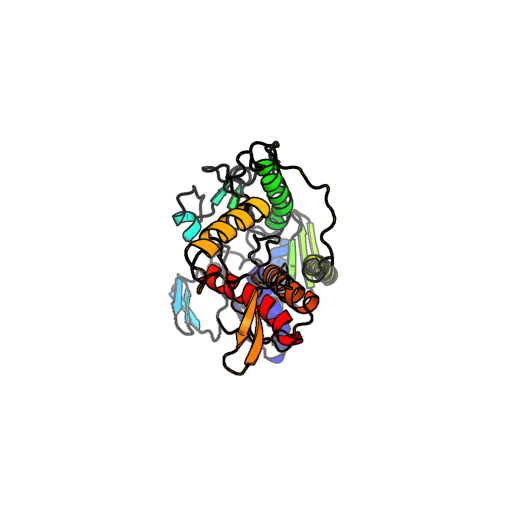1 -34.574 -31.524 1.00 73.25 280 PRO A N 1
ATOM 2069 C CA . PRO A 1 280 ? 32.002 -35.581 -31.573 1.00 73.25 280 PRO A CA 1
ATOM 2070 C C . PRO A 1 280 ? 31.580 -36.953 -32.123 1.00 73.25 280 PRO A C 1
ATOM 2072 O O . PRO A 1 280 ? 32.409 -37.690 -32.643 1.00 73.25 280 PRO A O 1
ATOM 2075 N N . ALA A 1 281 ? 30.292 -37.293 -32.021 1.00 77.12 281 ALA A N 1
ATOM 2076 C CA . ALA A 1 281 ? 29.718 -38.545 -32.514 1.00 77.12 281 ALA A CA 1
ATOM 2077 C C . ALA A 1 281 ? 29.217 -38.482 -33.977 1.00 77.12 281 ALA A C 1
ATOM 2079 O O . ALA A 1 281 ? 28.555 -39.414 -34.426 1.00 77.12 281 ALA A O 1
ATOM 2080 N N . GLY A 1 282 ? 29.501 -37.402 -34.719 1.00 73.56 282 GLY A N 1
ATOM 2081 C CA . GLY A 1 282 ? 29.121 -37.257 -36.133 1.00 73.56 282 GLY A CA 1
ATOM 2082 C C . GLY A 1 282 ? 27.736 -36.643 -36.386 1.00 73.56 282 GLY A C 1
ATOM 2083 O O . GLY A 1 282 ? 27.168 -36.851 -37.453 1.00 73.56 282 GLY A O 1
ATOM 2084 N N . GLY A 1 283 ? 27.187 -35.899 -35.421 1.00 77.88 283 GLY A N 1
ATOM 2085 C CA . GLY A 1 283 ? 25.919 -35.163 -35.555 1.00 77.88 283 GLY A CA 1
ATOM 2086 C C . GLY A 1 283 ? 26.110 -33.656 -35.758 1.00 77.88 283 GLY A C 1
ATOM 2087 O O . GLY A 1 283 ? 27.209 -33.136 -35.580 1.00 77.88 283 GLY A O 1
ATOM 2088 N N . ILE A 1 284 ? 25.028 -32.945 -36.082 1.00 82.75 284 ILE A N 1
ATOM 2089 C CA . ILE A 1 284 ? 25.002 -31.478 -36.163 1.00 82.75 284 ILE A CA 1
ATOM 2090 C C . ILE A 1 284 ? 24.264 -30.930 -34.940 1.00 82.75 284 ILE A C 1
ATOM 2092 O O . ILE A 1 284 ? 23.168 -31.382 -34.615 1.00 82.75 284 ILE A O 1
ATOM 2096 N N . GLN A 1 285 ? 24.869 -29.960 -34.265 1.00 86.00 285 GLN A N 1
ATOM 2097 C CA . GLN A 1 285 ? 24.257 -29.153 -33.217 1.00 86.00 285 GLN A CA 1
ATOM 2098 C C . GLN A 1 285 ? 24.127 -27.716 -33.710 1.00 86.00 285 GLN A C 1
ATOM 2100 O O . GLN A 1 285 ? 24.989 -27.222 -34.434 1.00 86.00 285 GLN A O 1
ATOM 2105 N N . LEU A 1 286 ? 23.046 -27.056 -33.312 1.00 87.00 286 LEU A N 1
ATOM 2106 C CA . LEU A 1 286 ? 22.797 -25.655 -33.620 1.00 87.00 286 LEU A CA 1
ATOM 2107 C C . LEU A 1 286 ? 22.721 -24.865 -32.319 1.00 87.00 286 LEU A C 1
ATOM 2109 O O . LEU A 1 286 ? 22.084 -25.301 -31.361 1.00 87.00 286 LEU A O 1
ATOM 2113 N N . GLN A 1 287 ? 23.373 -23.708 -32.296 1.00 86.75 287 GLN A N 1
ATOM 2114 C CA . GLN A 1 287 ? 23.364 -22.794 -31.163 1.00 86.75 287 GLN A CA 1
ATOM 2115 C C . GLN A 1 287 ? 22.925 -21.405 -31.629 1.00 86.75 287 GLN A C 1
ATOM 2117 O O . GLN A 1 287 ? 23.603 -20.791 -32.447 1.00 86.75 287 GLN A O 1
ATOM 2122 N N . SER A 1 288 ? 21.825 -20.896 -31.074 1.00 87.25 288 SER A N 1
ATOM 2123 C CA . SER A 1 288 ? 21.440 -19.482 -31.187 1.00 87.25 288 SER A CA 1
ATOM 2124 C C . SER A 1 288 ? 21.681 -18.769 -29.849 1.00 87.25 288 SER A C 1
ATOM 2126 O O . SER A 1 288 ? 21.666 -19.392 -28.781 1.00 87.25 288 SER A O 1
ATOM 2128 N N . LEU A 1 289 ? 21.960 -17.467 -29.916 1.00 86.69 289 LEU A N 1
ATOM 2129 C CA . LEU A 1 289 ? 22.090 -16.583 -28.764 1.00 86.69 289 LEU A CA 1
ATOM 2130 C C . LEU A 1 289 ? 21.435 -15.238 -29.068 1.00 86.69 289 LEU A C 1
ATOM 2132 O O . LEU A 1 289 ? 21.933 -14.471 -29.892 1.00 86.69 289 LEU A O 1
ATOM 2136 N N . ASP A 1 290 ? 20.421 -14.906 -28.276 1.00 85.25 290 ASP A N 1
ATOM 2137 C CA . ASP A 1 290 ? 19.764 -13.608 -28.310 1.00 85.25 290 ASP A CA 1
ATOM 2138 C C . ASP A 1 290 ? 19.995 -12.820 -27.021 1.00 85.25 290 ASP A C 1
ATOM 2140 O O . ASP A 1 290 ? 19.756 -13.297 -25.911 1.00 85.25 290 ASP A O 1
ATOM 2144 N N . ILE A 1 291 ? 20.427 -11.566 -27.173 1.00 84.31 291 ILE A N 1
ATOM 2145 C CA . ILE A 1 291 ? 20.585 -10.619 -26.065 1.00 84.31 291 ILE A CA 1
ATOM 2146 C C . ILE A 1 291 ? 19.726 -9.392 -26.352 1.00 84.31 291 ILE A C 1
ATOM 2148 O O . ILE A 1 291 ? 20.054 -8.544 -27.188 1.00 84.31 291 ILE A O 1
ATOM 2152 N N . LEU A 1 292 ? 18.621 -9.288 -25.616 1.00 83.25 292 LEU A N 1
ATOM 2153 C CA . LEU A 1 292 ? 17.639 -8.219 -25.755 1.00 83.25 292 LEU A CA 1
ATOM 2154 C C . LEU A 1 292 ? 17.760 -7.214 -24.607 1.00 83.25 292 LEU A C 1
ATOM 2156 O O . LEU A 1 292 ? 17.926 -7.577 -23.442 1.00 83.25 292 LEU A O 1
ATOM 2160 N N . ARG A 1 293 ? 17.615 -5.925 -24.925 1.00 81.06 293 ARG A N 1
ATOM 2161 C CA . ARG A 1 293 ? 17.367 -4.902 -23.899 1.00 81.06 293 ARG A CA 1
ATOM 2162 C C . ARG A 1 293 ? 15.913 -4.987 -23.444 1.00 81.06 293 ARG A C 1
ATOM 2164 O O . ARG A 1 293 ? 15.060 -5.396 -24.222 1.00 81.06 293 ARG A O 1
ATOM 2171 N N . GLY A 1 294 ? 15.635 -4.574 -22.207 1.00 79.25 294 GLY A N 1
ATOM 2172 C CA . GLY A 1 294 ? 14.280 -4.582 -21.651 1.00 79.25 294 GLY A CA 1
ATOM 2173 C C . GLY A 1 294 ? 13.293 -3.816 -22.536 1.00 79.25 294 GLY A C 1
ATOM 2174 O O . GLY A 1 294 ? 13.348 -2.590 -22.596 1.00 79.25 294 GLY A O 1
ATOM 2175 N N . LEU A 1 295 ? 12.413 -4.549 -23.222 1.00 77.62 295 LEU A N 1
ATOM 2176 C CA . LEU A 1 295 ? 11.336 -4.000 -24.057 1.00 77.62 295 LEU A CA 1
ATOM 2177 C C . LEU A 1 295 ? 10.096 -3.662 -23.222 1.00 77.62 295 LEU A C 1
ATOM 2179 O O . LEU A 1 295 ? 9.334 -2.759 -23.556 1.00 77.62 295 LEU A O 1
ATOM 2183 N N . VAL A 1 296 ? 9.907 -4.399 -22.127 1.00 81.88 296 VAL A N 1
ATOM 2184 C CA . VAL A 1 296 ? 8.786 -4.273 -21.196 1.00 81.88 296 VAL A CA 1
ATOM 2185 C C . VAL A 1 296 ? 9.306 -4.223 -19.762 1.00 81.88 296 VAL A C 1
ATOM 2187 O O . VAL A 1 296 ? 10.374 -4.750 -19.457 1.00 81.88 296 VAL A O 1
ATOM 2190 N N . SER A 1 297 ? 8.549 -3.582 -18.871 1.00 83.94 297 SER A N 1
ATOM 2191 C CA . SER A 1 297 ? 8.915 -3.458 -17.451 1.00 83.94 297 SER A CA 1
ATOM 2192 C C . SER A 1 297 ? 8.549 -4.682 -16.606 1.00 83.94 297 SER A C 1
ATOM 2194 O O . SER A 1 297 ? 8.930 -4.734 -15.441 1.00 83.94 297 SER A O 1
ATOM 2196 N N . ASP A 1 298 ? 7.800 -5.637 -17.163 1.00 89.75 298 ASP A N 1
ATOM 2197 C CA . ASP A 1 298 ? 7.432 -6.893 -16.505 1.00 89.75 298 ASP A CA 1
ATOM 2198 C C . ASP A 1 298 ? 8.515 -7.960 -16.765 1.00 89.75 298 ASP A C 1
ATOM 2200 O O . ASP A 1 298 ? 8.657 -8.401 -17.912 1.00 89.75 298 ASP A O 1
ATOM 2204 N N . PRO A 1 299 ? 9.274 -8.398 -15.737 1.00 93.81 299 PRO A N 1
ATOM 2205 C CA . PRO A 1 299 ? 10.334 -9.383 -15.917 1.00 93.81 299 PRO A CA 1
ATOM 2206 C C . PRO A 1 299 ? 9.826 -10.725 -16.450 1.00 93.81 299 PRO A C 1
ATOM 2208 O O . PRO A 1 299 ? 10.508 -11.332 -17.272 1.00 93.81 299 PRO A O 1
ATOM 2211 N N . TRP A 1 300 ? 8.635 -11.179 -16.040 1.00 96.56 300 TRP A N 1
ATOM 2212 C CA . TRP A 1 300 ? 8.086 -12.461 -16.488 1.00 96.56 300 TRP A CA 1
ATOM 2213 C C . TRP A 1 300 ? 7.756 -12.428 -17.978 1.00 96.56 300 TRP A C 1
ATOM 2215 O O . TRP A 1 300 ? 8.176 -13.304 -18.736 1.00 96.56 300 TRP A O 1
ATOM 2225 N N . LEU A 1 301 ? 7.077 -11.369 -18.424 1.00 95.06 301 LEU A N 1
ATOM 2226 C CA . LEU A 1 301 ? 6.786 -11.177 -19.842 1.00 95.06 301 LEU A CA 1
ATOM 2227 C C . LEU A 1 301 ? 8.073 -11.002 -20.663 1.00 95.06 301 LEU A C 1
ATOM 2229 O O . LEU A 1 301 ? 8.186 -11.578 -21.743 1.00 95.06 301 LEU A O 1
ATOM 2233 N N . MET A 1 302 ? 9.063 -10.267 -20.143 1.00 94.19 302 MET A N 1
ATOM 2234 C CA . MET A 1 302 ? 10.368 -10.123 -20.796 1.00 94.19 302 MET A CA 1
ATOM 2235 C C . MET A 1 302 ? 11.070 -11.477 -20.972 1.00 94.19 302 MET A C 1
ATOM 2237 O O . MET A 1 302 ? 11.618 -11.743 -22.040 1.00 94.19 302 MET A O 1
ATOM 2241 N N . GLY A 1 303 ? 11.013 -12.351 -19.960 1.00 95.25 303 GLY A N 1
ATOM 2242 C CA . GLY A 1 303 ? 11.560 -13.707 -20.027 1.00 95.25 303 GLY A CA 1
ATOM 2243 C C . GLY A 1 303 ? 10.930 -14.550 -21.136 1.00 95.25 303 GLY A C 1
ATOM 2244 O O . GLY A 1 303 ? 11.645 -15.210 -21.887 1.00 95.25 303 GLY A O 1
ATOM 2245 N N . ARG A 1 304 ? 9.604 -14.468 -21.300 1.00 96.62 304 ARG A N 1
ATOM 2246 C CA . ARG A 1 304 ? 8.886 -15.140 -22.397 1.00 96.62 304 ARG A CA 1
ATOM 2247 C C . ARG A 1 304 ? 9.287 -14.616 -23.769 1.00 96.62 304 ARG A C 1
ATOM 2249 O O . ARG A 1 304 ? 9.504 -15.399 -24.686 1.00 96.62 304 ARG A O 1
ATOM 2256 N N . ILE A 1 305 ? 9.387 -13.292 -23.912 1.00 93.50 305 ILE A N 1
ATOM 2257 C CA . ILE A 1 305 ? 9.803 -12.657 -25.170 1.00 93.50 305 ILE A CA 1
ATOM 2258 C C . ILE A 1 305 ? 11.210 -13.125 -25.550 1.00 93.50 305 ILE A C 1
ATOM 2260 O O . ILE A 1 305 ? 11.414 -13.551 -26.683 1.00 93.50 305 ILE A O 1
ATOM 2264 N N . ALA A 1 306 ? 12.153 -13.096 -24.603 1.00 93.38 306 ALA A N 1
ATOM 2265 C CA . ALA A 1 306 ? 13.529 -13.528 -24.833 1.00 93.38 306 ALA A CA 1
ATOM 2266 C C . ALA A 1 306 ? 13.626 -15.018 -25.197 1.00 93.38 306 ALA A C 1
ATOM 2268 O O . ALA A 1 306 ? 14.335 -15.366 -26.137 1.00 93.38 306 ALA A O 1
ATOM 2269 N N . ALA A 1 307 ? 12.884 -15.885 -24.502 1.00 94.75 307 ALA A N 1
ATOM 2270 C CA . ALA A 1 307 ? 12.850 -17.311 -24.811 1.00 94.75 307 ALA A CA 1
ATOM 2271 C C . ALA A 1 307 ? 12.292 -17.585 -26.213 1.00 94.75 307 ALA A C 1
ATOM 2273 O O . ALA A 1 307 ? 12.917 -18.304 -26.984 1.00 94.75 307 ALA A O 1
ATOM 2274 N N . ASN A 1 308 ? 11.159 -16.979 -26.575 1.00 94.06 308 ASN A N 1
ATOM 2275 C CA . ASN A 1 308 ? 10.561 -17.175 -27.896 1.00 94.06 308 ASN A CA 1
ATOM 2276 C C . ASN A 1 308 ? 11.460 -16.677 -29.031 1.00 94.06 308 ASN A C 1
ATOM 2278 O O . ASN A 1 308 ? 11.533 -17.332 -30.067 1.00 94.06 308 ASN A O 1
ATOM 2282 N N . HIS A 1 309 ? 12.168 -15.566 -28.822 1.00 91.12 309 HIS A N 1
ATOM 2283 C CA . HIS A 1 309 ? 13.161 -15.060 -29.769 1.00 91.12 309 HIS A CA 1
ATOM 2284 C C . HIS A 1 309 ? 14.271 -16.091 -30.019 1.00 91.12 309 HIS A C 1
ATOM 2286 O O . HIS A 1 309 ? 14.401 -16.578 -31.141 1.00 91.12 309 HIS A O 1
ATOM 2292 N N . ALA A 1 310 ? 14.933 -16.554 -28.954 1.00 90.38 310 ALA A N 1
ATOM 2293 C CA . ALA A 1 310 ? 16.012 -17.535 -29.063 1.00 90.38 310 ALA A CA 1
ATOM 2294 C C . ALA A 1 310 ? 15.555 -18.882 -29.662 1.00 90.38 310 ALA A C 1
ATOM 2296 O O . ALA A 1 310 ? 16.311 -19.553 -30.363 1.00 90.38 310 ALA A O 1
ATOM 2297 N N . LEU A 1 311 ? 14.315 -19.304 -29.387 1.00 92.06 311 LEU A N 1
ATOM 2298 C CA . LEU A 1 311 ? 13.744 -20.518 -29.977 1.00 92.06 311 LEU A CA 1
ATOM 2299 C C . LEU A 1 311 ? 13.434 -20.345 -31.472 1.00 92.06 311 LEU A C 1
ATOM 2301 O O . LEU A 1 311 ? 13.534 -21.311 -32.228 1.00 92.06 311 LEU A O 1
ATOM 2305 N N . SER A 1 312 ? 13.042 -19.143 -31.905 1.00 89.19 312 SER A N 1
ATOM 2306 C CA . SER A 1 312 ? 12.577 -18.902 -33.274 1.00 89.19 312 SER A CA 1
ATOM 2307 C C . SER A 1 312 ? 13.663 -19.121 -34.328 1.00 89.19 312 SER A C 1
ATOM 2309 O O . SER A 1 312 ? 13.374 -19.746 -35.348 1.00 89.19 312 SER A O 1
ATOM 2311 N N . ASP A 1 313 ? 14.911 -18.738 -34.048 1.00 86.38 313 ASP A N 1
ATOM 2312 C CA . ASP A 1 313 ? 16.047 -18.954 -34.958 1.00 86.38 313 ASP A CA 1
ATOM 2313 C C . ASP A 1 313 ? 16.323 -20.448 -35.178 1.00 86.38 313 ASP A C 1
ATOM 2315 O O . ASP A 1 313 ? 16.600 -20.909 -36.291 1.00 86.38 313 ASP A O 1
ATOM 2319 N N . LEU A 1 314 ? 16.205 -21.234 -34.103 1.00 88.81 314 LEU A N 1
ATOM 2320 C CA . LEU A 1 314 ? 16.369 -22.683 -34.154 1.00 88.81 314 LEU A CA 1
ATOM 2321 C C . LEU A 1 314 ? 15.242 -23.333 -34.960 1.00 88.81 314 LEU A C 1
ATOM 2323 O O . LEU A 1 314 ? 15.518 -24.188 -35.801 1.00 88.81 314 LEU A O 1
ATOM 2327 N N . TYR A 1 315 ? 13.995 -22.890 -34.783 1.00 88.19 315 TYR A N 1
ATOM 2328 C CA . TYR A 1 315 ? 12.880 -23.383 -35.594 1.00 88.19 315 TYR A CA 1
ATOM 2329 C C . TYR A 1 315 ? 12.997 -22.996 -37.067 1.00 88.19 315 TYR A C 1
ATOM 2331 O O . TYR A 1 315 ? 12.729 -23.832 -37.929 1.00 88.19 315 TYR A O 1
ATOM 2339 N N . ALA A 1 316 ? 13.435 -21.772 -37.369 1.00 85.06 316 ALA A N 1
ATOM 2340 C CA . ALA A 1 316 ? 13.688 -21.329 -38.738 1.00 85.06 316 ALA A CA 1
ATOM 2341 C C . ALA A 1 316 ? 14.772 -22.182 -39.420 1.00 85.06 316 ALA A C 1
ATOM 2343 O O . ALA A 1 316 ? 14.687 -22.457 -40.616 1.00 85.06 316 ALA A O 1
ATOM 2344 N N . SER A 1 317 ? 15.732 -22.678 -38.635 1.00 84.56 317 SER A N 1
ATOM 2345 C CA . SER A 1 317 ? 16.786 -23.601 -39.075 1.00 84.56 317 SER A CA 1
ATOM 2346 C C . SER A 1 317 ? 16.344 -25.076 -39.126 1.00 84.56 317 SER A C 1
ATOM 2348 O O . SER A 1 317 ? 17.162 -25.955 -39.392 1.00 84.56 317 SER A O 1
ATOM 2350 N N . GLY A 1 318 ? 15.070 -25.383 -38.845 1.00 85.69 318 GLY A N 1
ATOM 2351 C CA . GLY A 1 318 ? 14.543 -26.753 -38.803 1.00 85.69 318 GLY A CA 1
ATOM 2352 C C . GLY A 1 318 ? 15.036 -27.583 -37.611 1.00 85.69 318 GLY A C 1
ATOM 2353 O O . GLY A 1 318 ? 14.950 -28.811 -37.636 1.00 85.69 318 GLY A O 1
ATOM 2354 N N . ALA A 1 319 ? 15.567 -26.932 -36.576 1.00 88.12 319 ALA A N 1
ATOM 2355 C CA . ALA A 1 319 ? 16.132 -27.568 -35.396 1.00 88.12 319 ALA A CA 1
ATOM 2356 C C . ALA A 1 319 ? 15.087 -27.754 -34.292 1.00 88.12 319 ALA A C 1
ATOM 2358 O O . ALA A 1 319 ? 14.163 -26.953 -34.139 1.00 88.12 319 ALA A O 1
ATOM 2359 N N . GLN A 1 320 ? 15.286 -28.779 -33.461 1.00 90.06 320 GLN A N 1
ATOM 2360 C CA . GLN A 1 320 ? 14.535 -28.951 -32.222 1.00 90.06 320 GLN A CA 1
ATOM 2361 C C . GLN A 1 320 ? 15.386 -28.494 -31.022 1.00 90.06 320 GLN A C 1
ATOM 2363 O O . GLN A 1 320 ? 16.439 -29.085 -30.776 1.00 90.06 320 GLN A O 1
ATOM 2368 N N . PRO A 1 321 ? 14.955 -27.474 -30.257 1.00 93.00 321 PRO A N 1
ATOM 2369 C CA . PRO A 1 321 ? 15.683 -27.001 -29.080 1.00 93.00 321 PRO A CA 1
ATOM 2370 C C . PRO A 1 321 ? 15.692 -28.040 -27.950 1.00 93.00 321 PRO A C 1
ATOM 2372 O O . PRO A 1 321 ? 14.642 -28.547 -27.562 1.00 93.00 321 PRO A O 1
ATOM 2375 N N . THR A 1 322 ? 16.868 -28.332 -27.386 1.00 93.19 322 THR A N 1
ATOM 2376 C CA . THR A 1 322 ? 17.024 -29.315 -26.294 1.00 93.19 322 THR A CA 1
ATOM 2377 C C . THR A 1 322 ? 17.472 -28.691 -24.979 1.00 93.19 322 THR A C 1
ATOM 2379 O O . THR A 1 322 ? 17.043 -29.121 -23.910 1.00 93.19 322 THR A O 1
ATOM 2382 N N . THR A 1 323 ? 18.338 -27.681 -25.041 1.00 94.50 323 THR A N 1
ATOM 2383 C CA . THR A 1 323 ? 18.926 -27.025 -23.869 1.00 94.50 323 THR A CA 1
ATOM 2384 C C . THR A 1 323 ? 19.027 -25.521 -24.082 1.00 94.50 323 THR A C 1
ATOM 2386 O O . THR A 1 323 ? 19.284 -25.080 -25.200 1.00 94.50 323 THR A O 1
ATOM 2389 N N . ALA A 1 324 ? 18.903 -24.750 -23.006 1.00 94.62 324 ALA A N 1
ATOM 2390 C CA . ALA A 1 324 ? 19.031 -23.300 -22.992 1.00 94.62 324 ALA A CA 1
ATOM 2391 C C . ALA A 1 324 ? 19.985 -22.839 -21.882 1.00 94.62 324 ALA A C 1
ATOM 2393 O O . ALA A 1 324 ? 20.011 -23.419 -20.795 1.00 94.62 324 ALA A O 1
ATOM 2394 N N . LEU A 1 325 ? 20.728 -21.767 -22.155 1.00 94.81 325 LEU A N 1
ATOM 2395 C CA . LEU A 1 325 ? 21.558 -21.041 -21.193 1.00 94.81 325 LEU A CA 1
ATOM 2396 C C . LEU A 1 325 ? 21.057 -19.595 -21.115 1.00 94.81 325 LEU A C 1
ATOM 2398 O O . LEU A 1 325 ? 20.920 -18.936 -22.147 1.00 94.81 325 LEU A O 1
ATOM 2402 N N . ALA A 1 326 ? 20.795 -19.089 -19.913 1.00 93.50 326 ALA A N 1
ATOM 2403 C CA . ALA A 1 326 ? 20.302 -17.734 -19.712 1.00 93.50 326 ALA A CA 1
ATOM 2404 C C . ALA A 1 326 ? 21.455 -16.730 -19.537 1.00 93.50 326 ALA A C 1
ATOM 2406 O O . ALA A 1 326 ? 22.067 -16.622 -18.477 1.00 93.50 326 ALA A O 1
ATOM 2407 N N . ALA A 1 327 ? 21.707 -15.916 -20.565 1.00 92.19 327 ALA A N 1
ATOM 2408 C CA . ALA A 1 327 ? 22.595 -14.758 -20.473 1.00 92.19 327 ALA A CA 1
ATOM 2409 C C . ALA A 1 327 ? 21.779 -13.488 -20.173 1.00 92.19 327 ALA A C 1
ATOM 2411 O O . ALA A 1 327 ? 21.092 -12.963 -21.048 1.00 92.19 327 ALA A O 1
ATOM 2412 N N . LEU A 1 328 ? 21.836 -12.983 -18.936 1.00 90.81 328 LEU A N 1
ATOM 2413 C CA . LEU A 1 328 ? 21.028 -11.836 -18.503 1.00 90.81 328 LEU A CA 1
ATOM 2414 C C . LEU A 1 328 ? 21.812 -10.814 -17.677 1.00 90.81 328 LEU A C 1
ATOM 2416 O O . LEU A 1 328 ? 22.805 -11.119 -17.022 1.00 90.81 328 LEU A O 1
ATOM 2420 N N . THR A 1 329 ? 21.335 -9.572 -17.688 1.00 90.44 329 THR A N 1
ATOM 2421 C CA . THR A 1 329 ? 21.795 -8.492 -16.807 1.00 90.44 329 THR A CA 1
ATOM 2422 C C . THR A 1 329 ? 20.572 -7.798 -16.228 1.00 90.44 329 THR A C 1
ATOM 2424 O O . THR A 1 329 ? 19.706 -7.345 -16.975 1.00 90.44 329 THR A O 1
ATOM 2427 N N . LEU A 1 330 ? 20.492 -7.718 -14.899 1.00 88.81 330 LEU A N 1
ATOM 2428 C CA . LEU A 1 330 ? 19.378 -7.071 -14.206 1.00 88.81 330 LEU A CA 1
ATOM 2429 C C . LEU A 1 330 ? 19.731 -5.635 -13.803 1.00 88.81 330 LEU A C 1
ATOM 2431 O O . LEU A 1 330 ? 20.892 -5.361 -13.484 1.00 88.81 330 LEU A O 1
ATOM 2435 N N . PRO A 1 331 ? 18.743 -4.722 -13.753 1.00 84.12 331 PRO A N 1
ATOM 2436 C CA . PRO A 1 331 ? 18.936 -3.403 -13.171 1.00 84.12 331 PRO A CA 1
ATOM 2437 C C . PRO A 1 331 ? 19.452 -3.490 -11.733 1.00 84.12 331 PRO A C 1
ATOM 2439 O O . PRO A 1 331 ? 19.077 -4.384 -10.966 1.00 84.12 331 PRO A O 1
ATOM 2442 N N . PHE A 1 332 ? 20.289 -2.524 -11.353 1.00 83.31 332 PHE A N 1
ATOM 2443 C CA . PHE A 1 332 ? 20.759 -2.415 -9.979 1.00 83.31 332 PHE A CA 1
ATOM 2444 C C . PHE A 1 332 ? 19.571 -2.241 -9.026 1.00 83.31 332 PHE A C 1
ATOM 2446 O O . PHE A 1 332 ? 18.738 -1.350 -9.198 1.00 83.31 332 PHE A O 1
ATOM 2453 N N . SER A 1 333 ? 19.490 -3.105 -8.019 1.00 87.69 333 SER A N 1
ATOM 2454 C CA . SER A 1 333 ? 18.448 -3.081 -6.997 1.00 87.69 333 SER A CA 1
ATOM 2455 C C . SER A 1 333 ? 18.925 -3.811 -5.739 1.00 87.69 333 SER A C 1
ATOM 2457 O O . SER A 1 333 ? 19.983 -4.441 -5.733 1.00 87.69 333 SER A O 1
ATOM 2459 N N . GLY A 1 334 ? 18.166 -3.700 -4.644 1.00 89.69 334 GLY A N 1
ATOM 2460 C CA . GLY A 1 334 ? 18.474 -4.437 -3.417 1.00 89.69 334 GLY A CA 1
ATOM 2461 C C . GLY A 1 334 ? 18.401 -5.960 -3.629 1.00 89.69 334 GLY A C 1
ATOM 2462 O O . GLY A 1 334 ? 17.610 -6.405 -4.463 1.00 89.69 334 GLY A O 1
ATOM 2463 N N . PRO A 1 335 ? 19.145 -6.776 -2.854 1.00 93.75 335 PRO A N 1
ATOM 2464 C CA . PRO A 1 335 ? 19.268 -8.218 -3.102 1.00 93.75 335 PRO A CA 1
ATOM 2465 C C . PRO A 1 335 ? 17.933 -8.967 -3.232 1.00 93.75 335 PRO A C 1
ATOM 2467 O O . PRO A 1 335 ? 17.771 -9.801 -4.118 1.00 93.75 335 PRO A O 1
ATOM 2470 N N . SER A 1 336 ? 16.941 -8.634 -2.399 1.00 92.44 336 SER A N 1
ATOM 2471 C CA . SER A 1 336 ? 15.614 -9.266 -2.440 1.00 92.44 336 SER A CA 1
ATOM 2472 C C . SER A 1 336 ? 14.810 -8.909 -3.693 1.00 92.44 336 SER A C 1
ATOM 2474 O O . SER A 1 336 ? 14.062 -9.739 -4.206 1.00 92.44 336 SER A O 1
ATOM 2476 N N . VAL A 1 337 ? 14.968 -7.684 -4.199 1.00 89.81 337 VAL A N 1
ATOM 2477 C CA . VAL A 1 337 ? 14.320 -7.215 -5.430 1.00 89.81 337 VAL A CA 1
ATOM 2478 C C . VAL A 1 337 ? 14.975 -7.878 -6.635 1.00 89.81 337 VAL A C 1
ATOM 2480 O O . VAL A 1 337 ? 14.272 -8.431 -7.475 1.00 89.81 337 VAL A O 1
ATOM 2483 N N . GLN A 1 338 ? 16.307 -7.916 -6.662 1.00 93.94 338 GLN A N 1
ATOM 2484 C CA . GLN A 1 338 ? 17.057 -8.560 -7.734 1.00 93.94 338 GLN A CA 1
ATOM 2485 C C . GLN A 1 338 ? 16.745 -10.060 -7.822 1.00 93.94 338 GLN A C 1
ATOM 2487 O O . GLN A 1 338 ? 16.488 -10.567 -8.911 1.00 93.94 338 GLN A O 1
ATOM 2492 N N . GLN A 1 339 ? 16.687 -10.763 -6.685 1.00 95.75 339 GLN A N 1
ATOM 2493 C CA . GLN A 1 339 ? 16.302 -12.175 -6.644 1.00 95.75 339 GLN A CA 1
ATOM 2494 C C . GLN A 1 339 ? 14.866 -12.393 -7.139 1.00 95.75 339 GLN A C 1
ATOM 2496 O O . GLN A 1 339 ? 14.622 -13.309 -7.923 1.00 95.75 339 GLN A O 1
ATOM 2501 N N . ARG A 1 340 ? 13.909 -11.558 -6.708 1.00 96.38 340 ARG A N 1
ATOM 2502 C CA . ARG A 1 340 ? 12.517 -11.626 -7.179 1.00 96.38 340 ARG A CA 1
ATOM 2503 C C . ARG A 1 340 ? 12.446 -11.465 -8.697 1.00 96.38 340 ARG A C 1
ATOM 2505 O O . ARG A 1 340 ? 11.779 -12.260 -9.352 1.00 96.38 340 ARG A O 1
ATOM 2512 N N . ASP A 1 341 ? 13.120 -10.457 -9.241 1.00 95.50 341 ASP A N 1
ATOM 2513 C CA . ASP A 1 341 ? 13.062 -10.140 -10.670 1.00 95.50 341 ASP A CA 1
ATOM 2514 C C . ASP A 1 341 ? 13.756 -11.220 -11.511 1.00 95.50 341 ASP A C 1
ATOM 2516 O O . ASP A 1 341 ? 13.231 -11.605 -12.555 1.00 95.50 341 ASP A O 1
ATOM 2520 N N . LEU A 1 342 ? 14.863 -11.787 -11.014 1.00 95.88 342 LEU A N 1
ATOM 2521 C CA . LEU A 1 342 ? 15.513 -12.954 -11.615 1.00 95.88 342 LEU A CA 1
ATOM 2522 C C . LEU A 1 342 ? 14.563 -14.153 -11.696 1.00 95.88 342 LEU A C 1
ATOM 2524 O O . LEU A 1 342 ? 14.421 -14.755 -12.757 1.00 95.88 342 LEU A O 1
ATOM 2528 N N . VAL A 1 343 ? 13.890 -14.482 -10.587 1.00 97.62 343 VAL A N 1
ATOM 2529 C CA . VAL A 1 343 ? 12.925 -15.591 -10.536 1.00 97.62 343 VAL A CA 1
ATOM 2530 C C . VAL A 1 343 ? 11.789 -15.367 -11.529 1.00 97.62 343 VAL A C 1
ATOM 2532 O O . VAL A 1 343 ? 11.433 -16.291 -12.251 1.00 97.62 343 VAL A O 1
ATOM 2535 N N . GLN A 1 344 ? 11.231 -14.156 -11.590 1.00 97.75 344 GLN A N 1
ATOM 2536 C CA . GLN A 1 344 ? 10.149 -13.832 -12.525 1.00 97.75 344 GLN A CA 1
ATOM 2537 C C . GLN A 1 344 ? 10.598 -13.991 -13.981 1.00 97.75 344 GLN A C 1
ATOM 2539 O O . GLN A 1 344 ? 9.906 -14.646 -14.759 1.00 97.75 344 GLN A O 1
ATOM 2544 N N . LEU A 1 345 ? 11.773 -13.463 -14.334 1.00 96.94 345 LEU A N 1
ATOM 2545 C CA . LEU A 1 345 ? 12.316 -13.554 -15.689 1.00 96.94 345 LEU A CA 1
ATOM 2546 C C . LEU A 1 345 ? 12.577 -15.003 -16.104 1.00 96.94 345 LEU A C 1
ATOM 2548 O O . LEU A 1 345 ? 12.092 -15.441 -17.148 1.00 96.94 345 LEU A O 1
ATOM 2552 N N . LEU A 1 346 ? 13.277 -15.775 -15.270 1.00 97.50 346 LEU A N 1
ATOM 2553 C CA . LEU A 1 346 ? 13.554 -17.182 -15.563 1.00 97.50 346 LEU A CA 1
ATOM 2554 C C . LEU A 1 346 ? 12.277 -18.029 -15.588 1.00 97.50 346 LEU A C 1
ATOM 2556 O O . LEU A 1 346 ? 12.174 -18.926 -16.417 1.00 97.50 346 LEU A O 1
ATOM 2560 N N . ALA A 1 347 ? 11.283 -17.732 -14.744 1.00 98.00 347 ALA A N 1
ATOM 2561 C CA . ALA A 1 347 ? 9.986 -18.409 -14.783 1.00 98.00 347 ALA A CA 1
ATOM 2562 C C . ALA A 1 347 ? 9.229 -18.140 -16.093 1.00 98.00 347 ALA A C 1
ATOM 2564 O O . ALA A 1 347 ? 8.585 -19.045 -16.621 1.00 98.00 347 ALA A O 1
ATOM 2565 N N . GLY A 1 348 ? 9.323 -16.922 -16.633 1.00 97.62 348 GLY A N 1
ATOM 2566 C CA . GLY A 1 348 ? 8.789 -16.590 -17.951 1.00 97.62 348 GLY A CA 1
ATOM 2567 C C . GLY A 1 348 ? 9.476 -17.377 -19.065 1.00 97.62 348 GLY A C 1
ATOM 2568 O O . GLY A 1 348 ? 8.806 -17.986 -19.891 1.00 97.62 348 GLY A O 1
ATOM 2569 N N . ALA A 1 349 ? 10.807 -17.438 -19.053 1.00 97.00 349 ALA A N 1
ATOM 2570 C CA . ALA A 1 349 ? 11.558 -18.208 -20.043 1.00 97.00 349 ALA A CA 1
ATOM 2571 C C . ALA A 1 349 ? 11.271 -19.721 -19.952 1.00 97.00 349 ALA A C 1
ATOM 2573 O O . ALA A 1 349 ? 10.971 -20.364 -20.956 1.00 97.00 349 ALA A O 1
ATOM 2574 N N . LEU A 1 350 ? 11.279 -20.280 -18.736 1.00 97.56 350 LEU A N 1
ATOM 2575 C CA . LEU A 1 350 ? 10.963 -21.687 -18.474 1.00 97.56 350 LEU A CA 1
ATOM 2576 C C . LEU A 1 350 ? 9.548 -22.069 -18.900 1.00 97.56 350 LEU A C 1
ATOM 2578 O O . LEU A 1 350 ? 9.342 -23.207 -19.306 1.00 97.56 350 LEU A O 1
ATOM 2582 N N . HIS A 1 351 ? 8.583 -21.149 -18.820 1.00 97.81 351 HIS A N 1
ATOM 2583 C CA . HIS A 1 351 ? 7.231 -21.396 -19.313 1.00 97.81 351 HIS A CA 1
ATOM 2584 C C . HIS A 1 351 ? 7.234 -21.762 -20.805 1.00 97.81 351 HIS A C 1
ATOM 2586 O O . HIS A 1 351 ? 6.591 -22.736 -21.190 1.00 97.81 351 HIS A O 1
ATOM 2592 N N . GLU A 1 352 ? 8.004 -21.034 -21.617 1.00 97.44 352 GLU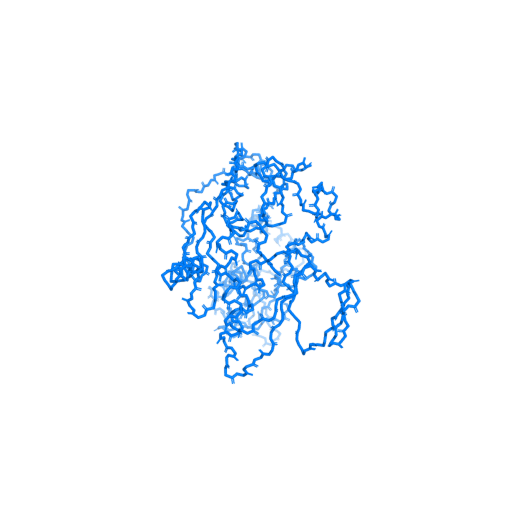 A N 1
ATOM 2593 C CA . GLU A 1 352 ? 8.124 -21.298 -23.055 1.00 97.44 352 GLU A CA 1
ATOM 2594 C C . GLU A 1 352 ? 9.010 -22.521 -23.335 1.00 97.44 352 GLU A C 1
ATOM 2596 O O . GLU A 1 352 ? 8.651 -23.383 -24.134 1.00 97.44 352 GLU A O 1
ATOM 2601 N N . PHE A 1 353 ? 10.135 -22.666 -22.626 1.00 96.75 353 PHE A N 1
ATOM 2602 C CA . PHE A 1 353 ? 11.024 -23.821 -22.791 1.00 96.75 353 PHE A CA 1
ATOM 2603 C C . PHE A 1 353 ? 10.343 -25.149 -22.433 1.00 96.75 353 PHE A C 1
ATOM 2605 O O . PHE A 1 353 ? 10.482 -26.133 -23.163 1.00 96.75 353 PHE A O 1
ATOM 2612 N N . ALA A 1 354 ? 9.556 -25.178 -21.354 1.00 95.62 354 ALA A N 1
ATOM 2613 C CA . ALA A 1 354 ? 8.834 -26.371 -20.923 1.00 95.62 354 ALA A CA 1
ATOM 2614 C C . ALA A 1 354 ? 7.791 -26.826 -21.953 1.00 95.62 354 ALA A C 1
ATOM 2616 O O . ALA A 1 354 ? 7.589 -28.029 -22.114 1.00 95.62 354 ALA A O 1
ATOM 2617 N N . ALA A 1 355 ? 7.169 -25.892 -22.682 1.00 95.00 355 ALA A N 1
ATOM 2618 C CA . ALA A 1 355 ? 6.193 -26.212 -23.722 1.00 95.00 355 ALA A CA 1
ATOM 2619 C C . ALA A 1 355 ? 6.800 -27.013 -24.888 1.00 95.00 355 ALA A C 1
ATOM 2621 O O . ALA A 1 355 ? 6.077 -27.713 -25.595 1.00 95.00 355 ALA A O 1
ATOM 2622 N N . VAL A 1 356 ? 8.121 -26.933 -25.070 1.00 95.44 356 VAL A N 1
ATOM 2623 C CA . VAL A 1 356 ? 8.842 -27.536 -26.201 1.00 95.44 356 VAL A CA 1
ATOM 2624 C C . VAL A 1 356 ? 9.881 -28.573 -25.762 1.00 95.44 356 VAL A C 1
ATOM 2626 O O . VAL A 1 356 ? 10.636 -29.085 -26.583 1.00 95.44 356 VAL A O 1
ATOM 2629 N N .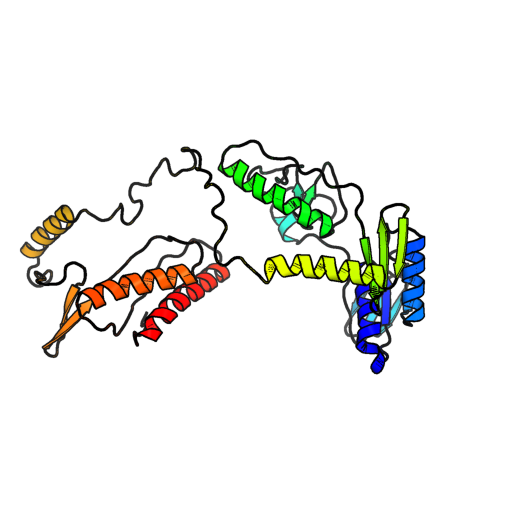 GLY A 1 357 ? 9.913 -28.909 -24.467 1.00 94.81 357 GLY A N 1
ATOM 2630 C CA . GLY A 1 357 ? 10.852 -29.881 -23.901 1.00 94.81 357 GLY A CA 1
ATOM 2631 C C . GLY A 1 357 ? 12.304 -29.394 -23.821 1.00 94.81 357 GLY A C 1
ATOM 2632 O O . GLY A 1 357 ? 13.206 -30.214 -23.661 1.00 94.81 357 GLY A O 1
ATOM 2633 N N . CYS A 1 358 ? 12.540 -28.084 -23.914 1.00 96.06 358 CYS A N 1
ATOM 2634 C CA . CYS A 1 358 ? 13.867 -27.489 -23.786 1.00 96.06 358 CYS A CA 1
ATOM 2635 C C . CYS A 1 358 ? 14.238 -27.321 -22.302 1.00 96.06 358 CYS A C 1
ATOM 2637 O O . CYS A 1 358 ? 13.445 -26.827 -21.497 1.00 96.06 358 CYS A O 1
ATOM 2639 N N . GLN A 1 359 ? 15.444 -27.739 -21.918 1.00 96.44 359 GLN A N 1
ATOM 2640 C CA . GLN A 1 359 ? 15.921 -27.677 -20.535 1.00 96.44 359 GLN A CA 1
ATOM 2641 C C . GLN A 1 359 ? 16.772 -26.430 -20.298 1.00 96.44 359 GLN A C 1
ATOM 2643 O O . GLN A 1 359 ? 17.801 -26.250 -20.943 1.00 96.44 359 GLN A O 1
ATOM 2648 N N . LEU A 1 360 ? 16.401 -25.593 -19.329 1.00 95.12 360 LEU A N 1
ATOM 2649 C CA . LEU A 1 360 ? 17.289 -24.533 -18.850 1.00 95.12 360 LEU A CA 1
ATOM 2650 C C . LEU A 1 360 ? 18.403 -25.159 -18.000 1.00 95.12 360 LEU A C 1
ATOM 2652 O O . LEU A 1 360 ? 18.123 -25.722 -16.942 1.00 95.12 360 LEU A O 1
ATOM 2656 N N . VAL A 1 361 ? 19.648 -25.072 -18.467 1.00 94.19 361 VAL A N 1
ATOM 2657 C CA . VAL A 1 361 ? 20.806 -25.735 -17.840 1.00 94.19 361 VAL A CA 1
ATOM 2658 C C . VAL A 1 361 ? 21.752 -24.778 -17.113 1.00 94.19 361 VAL A C 1
ATOM 2660 O O . VAL A 1 361 ? 22.651 -25.245 -16.415 1.00 94.19 361 VAL A O 1
ATOM 2663 N N . GLY A 1 362 ? 21.551 -23.462 -17.232 1.00 86.25 362 GLY A N 1
ATOM 2664 C CA . GLY A 1 362 ? 22.350 -22.455 -16.531 1.00 86.25 362 GLY A CA 1
ATOM 2665 C C . GLY A 1 362 ? 21.866 -21.034 -16.733 1.00 86.25 362 GLY A C 1
ATOM 2666 O O . GLY A 1 362 ? 21.140 -20.794 -17.728 1.00 86.25 362 GLY A O 1
#

Solvent-accessible surface area (backbone atoms only — not comparable to full-atom values): 21311 Å² total; per-residue (Å²): 55,42,66,70,35,49,31,49,53,29,41,46,48,54,76,38,51,94,72,64,72,92,46,75,48,61,17,56,45,82,56,56,38,80,91,57,48,69,70,52,42,53,53,51,50,52,40,38,53,76,63,65,38,46,73,42,53,59,35,36,74,72,49,76,57,95,50,36,40,30,28,73,88,71,51,71,46,78,46,96,77,84,82,90,52,73,79,93,71,36,60,71,62,50,51,71,66,75,49,60,51,44,92,72,38,18,36,32,20,41,50,54,28,23,35,76,82,39,86,88,43,68,55,68,35,71,55,34,36,33,71,94,61,74,69,82,80,48,67,80,56,26,66,63,39,48,65,46,46,58,50,26,57,49,19,59,64,49,76,42,85,69,55,73,60,80,79,76,92,74,64,78,44,70,46,51,52,23,87,65,22,13,39,34,37,48,80,93,47,67,52,72,36,48,67,44,25,53,50,43,53,53,51,53,50,60,56,52,45,65,73,74,57,68,70,96,60,79,77,86,61,83,78,79,74,58,43,58,92,71,47,56,77,63,66,58,94,51,57,68,77,67,50,55,71,53,66,70,60,47,51,52,53,50,54,55,44,25,74,76,35,55,94,81,40,72,87,79,86,88,51,97,67,35,49,79,42,79,40,97,88,78,47,83,42,76,48,59,85,68,82,80,76,87,88,53,93,48,42,32,60,41,19,33,53,53,38,52,53,40,48,45,46,37,49,76,70,74,47,82,67,56,68,42,72,72,78,82,85,76,75,91,63,57,71,72,56,42,52,51,45,50,51,34,18,51,51,21,21,47,56,55,29,58,77,63,65,26,38,79,78,82

Foldseek 3Di:
DALVQLLVQQQCLQVCVVVLDAAEAEDLAQAYHPPADPVQSVVSVVLCVVSNYHYHYNFAFPDDDDQKTATPVGDIDGHPDDDDDDFDAADPVLQVVVFDDDPRSAFEAAQLQAGPVDRLHGDAAPSHAHPVAGDGRDVVRRVQVVVQPVVQNVCVQQVHDGDGHDGDPWDWDWRDSHPCKTWTDTPPDIDIDNVSSVVVVVVVVVVVVPVVDDPPDDPPDPDDDGDCVNVPVPPPCPPDVNNPDPPVRVVVVLVVVCVVCVPPRDDDPDAPAWDWDQDPVGDTDTAGDDDDDDPDPFLLQQLQVRLCVRVVSCVVSVHQAAEDEDDDDDPDDPPVVRVVSVCSNPNSNVVVCVVRNYYYPD

Secondary structure (DSSP, 8-state):
--HHHHHHHHHHHHHTGGG----EEE-SSSSSSTTS-HHHHHHHHHHHHHTT-EEETT--EEEEETTEEEETTS-EEE-S-----PPP---HHHHHTSS-B-TTSPEEE-TTSBBSS-TT-B--STTEEETTS---S-HHHHHHHHHHHHHHHHHHHTTPPPPPP---S---EEEE-STT-EEEEETTEEEEEHHHHHHHHHHHHHHHHHHHS--SS------PPPPTTTTTSS--S--TTTTSPPHHHHHHHHHHHHHH-TTTS----S-SSSEEEE-TTS-EEEE-------SSS-HHHHHHHHHHHHHHHHHHTTPPP-EE-----PPS--HHHHHHHHHHHHHHHHHHHHHTT-EE--

Mean predicted aligned error: 12.17 Å

Sequence (362 aa):
GGAGSVELALAMAHRLRDRAPALSLFCAAADILPGYHHRARATARHALSRAGIAVHCASRVSAVSAGQLTVENGGSTAFDALFWCTGAAAAPWVGASGLRTVQGGFLAVHDTLQSVDDPVVFAAGDIATQVQHPRPKAGVYAVRQAPVLAANLRNLLLQRPLRAHRPQQRFLSLLSLGERRAVAERGPFVASGAWAWRWKDRIDRRFMAQFATLPENMPNAAADTLPETLAATTQAPCGGCGAKVGGDRLAAALAELRQRYPQHCPTTDGAEDAAVVTAPAGGIQLQSLDILRGLVSDPWLMGRIAANHALSDLYASGAQPTTALAALTLPFSGPSVQQRDLVQLLAGALHEFAAVGCQLVG

pLDDT: mean 88.16, std 12.47, range [42.19, 98.31]

Nearest PDB structures (foldseek):
  4eqr-assembly1_B  TM=7.467E-01  e=2.165E-05  Staphylococcus aureus subsp. aureus USA300
  4eqs-assembly1_B  TM=7.437E-01  e=2.946E-05  Staphylococcus aureus subsp. aureus USA300
  4eqw-assembly1_B  TM=7.431E-01  e=4.824E-05  Staphylococcus aureus subsp. aureus USA300
  1yqz-assembly1_B  TM=7.448E-01  e=5.131E-05  Staphylococcus aureus
  4eqx-assembly1_B  TM=7.437E-01  e=6.982E-05  Staphylococcus aureus subsp. aureus USA300

InterPro domains:
  IPR016188 PurM-like, N-terminal domain [PF00586] (272-362)
  IPR023753 FAD/NAD(P)-binding domain [PF07992] (1-146)
  IPR036188 FAD/NAD(P)-binding domain superfamily [SSF51905] (33-158)
  IPR036921 PurM-like, N-terminal domain superfamily [G3DSA:3.30.1330.10] (225-362)
  IPR036921 PurM-like, N-terminal domain superfamily [SSF55326] (236-362)
  IPR051169 NADH:quinone oxidoreductase/NAD(P)H-quinone oxidoreductase [PTHR42913] (1-204)